Protein AF-A0A7C5ZN92-F1 (afdb_monomer_lite)

Foldseek 3Di:
DDDQAQPPVNLVVLLVVLLFDEPVLLVQVVQFLLLNCLPRVLSLDDPVRVVVSVQLVQADALVVVLVVLLLVLLVVCLVVVHLVVSLVVSVVVLVVCVVPVLSHYLCVVVVNDDDPVNSVVSSVLSNQLSVLSSVCCVVPPDSVQWPDAQVVDWDWDDDPNHTYIAGFHTWGDDPQAIETEHEASDPDDDPVLNVLVVCVRSVVVVGRYWYWYFHSPPHTDIDIDDDDPVRSVVSSVVRVVSSCVSSVLSVVVVVLNPDGDDCSSVVVDVSRDGHPPVVCLVNRSCVCVVPND

pLDDT: mean 92.69, std 6.69, range [52.53, 98.38]

Radius of gyration: 21.14 Å; chains: 1; bounding box: 49×42×57 Å

Structure (mmCIF, N/CA/C/O backbone):
data_AF-A0A7C5ZN92-F1
#
_entry.id   AF-A0A7C5ZN92-F1
#
loop_
_atom_site.group_PDB
_atom_site.id
_atom_site.type_symbol
_atom_site.label_atom_id
_atom_site.label_alt_id
_atom_site.label_comp_id
_atom_site.label_asym_id
_atom_site.label_entity_id
_atom_site.label_seq_id
_atom_site.pdbx_PDB_ins_code
_atom_site.Cartn_x
_atom_site.Cartn_y
_atom_site.Cartn_z
_atom_site.occupancy
_atom_site.B_iso_or_equiv
_atom_site.auth_seq_id
_atom_site.auth_comp_id
_atom_site.auth_asym_id
_atom_site.auth_atom_id
_atom_site.pdbx_PDB_model_num
ATOM 1 N N . MET A 1 1 ? 21.505 -5.214 -22.926 1.00 52.53 1 MET A N 1
ATOM 2 C CA . MET A 1 1 ? 21.874 -6.267 -21.944 1.00 52.53 1 MET A CA 1
ATOM 3 C C . MET A 1 1 ? 20.846 -7.382 -22.083 1.00 52.53 1 MET A C 1
ATOM 5 O O . MET A 1 1 ? 19.674 -7.091 -21.908 1.00 52.53 1 MET A O 1
ATOM 9 N N . LYS A 1 2 ? 21.239 -8.587 -22.520 1.00 57.91 2 LYS A N 1
ATOM 10 C CA . LYS A 1 2 ? 20.308 -9.499 -23.212 1.00 57.91 2 LYS A CA 1
ATOM 11 C C . LYS A 1 2 ? 19.377 -10.265 -22.260 1.00 57.91 2 LYS A C 1
ATOM 13 O O . LYS A 1 2 ? 19.847 -10.943 -21.348 1.00 57.91 2 LYS A O 1
ATOM 18 N N . ILE A 1 3 ? 18.071 -10.186 -22.514 1.00 59.75 3 ILE A N 1
ATOM 19 C CA . ILE A 1 3 ? 17.121 -11.261 -22.200 1.00 59.75 3 ILE A CA 1
ATOM 20 C C . ILE A 1 3 ? 17.088 -12.128 -23.450 1.00 59.75 3 ILE A C 1
ATOM 22 O O . ILE A 1 3 ? 16.753 -11.622 -24.511 1.00 59.75 3 ILE A O 1
ATOM 26 N N . THR A 1 4 ? 17.470 -13.395 -23.340 1.00 57.53 4 THR A N 1
ATOM 27 C CA . THR A 1 4 ? 17.462 -14.322 -24.483 1.00 57.53 4 THR A CA 1
ATOM 28 C C . THR A 1 4 ? 16.276 -15.278 -24.434 1.00 57.53 4 THR A C 1
ATOM 30 O O . THR A 1 4 ? 15.837 -15.783 -25.445 1.00 57.53 4 THR A O 1
ATOM 33 N N . LYS A 1 5 ? 15.676 -15.542 -23.269 1.00 69.31 5 LYS A N 1
ATOM 34 C CA . LYS A 1 5 ? 14.441 -16.334 -23.228 1.00 69.31 5 LYS A CA 1
ATOM 35 C C . LYS A 1 5 ? 13.705 -16.154 -21.922 1.00 69.31 5 LYS A C 1
ATOM 37 O O . LYS A 1 5 ? 14.310 -16.217 -20.850 1.00 69.31 5 LYS A O 1
ATOM 42 N N . ILE A 1 6 ? 12.390 -16.000 -22.002 1.00 73.69 6 ILE A N 1
ATOM 43 C CA . ILE A 1 6 ? 11.524 -15.948 -20.828 1.00 73.69 6 ILE A CA 1
ATOM 44 C C . ILE A 1 6 ? 10.826 -17.297 -20.700 1.00 73.69 6 ILE A C 1
ATOM 46 O O . ILE A 1 6 ? 10.041 -17.661 -21.571 1.00 73.69 6 ILE A O 1
ATOM 50 N N . PRO A 1 7 ? 11.085 -18.076 -19.636 1.00 78.31 7 PRO A N 1
ATOM 51 C CA . PRO A 1 7 ? 10.399 -19.346 -19.459 1.00 78.31 7 PRO A CA 1
ATOM 52 C C . PRO A 1 7 ? 8.891 -19.119 -19.310 1.00 78.31 7 PRO A C 1
ATOM 54 O O . PRO A 1 7 ? 8.465 -18.399 -18.403 1.00 78.31 7 PRO A O 1
ATOM 57 N N . GLN A 1 8 ? 8.086 -19.769 -20.153 1.00 80.88 8 GLN A N 1
ATOM 58 C CA . GLN A 1 8 ? 6.624 -19.646 -20.126 1.00 80.88 8 GLN A CA 1
ATOM 59 C C . GLN A 1 8 ? 6.044 -19.967 -18.743 1.00 80.88 8 GLN A C 1
ATOM 61 O O . GLN A 1 8 ? 5.214 -19.225 -18.232 1.00 80.88 8 GLN A O 1
ATOM 66 N N . SER A 1 9 ? 6.555 -21.003 -18.072 1.00 82.12 9 SER A N 1
ATOM 67 C CA . SER A 1 9 ? 6.149 -21.355 -16.704 1.00 82.12 9 SER A CA 1
ATOM 68 C C . SER A 1 9 ? 6.371 -20.216 -15.700 1.00 82.12 9 SER A C 1
ATOM 70 O O . SER A 1 9 ? 5.525 -19.957 -14.846 1.00 82.12 9 SER A O 1
ATOM 72 N N . LYS A 1 10 ? 7.486 -19.487 -15.822 1.00 81.81 10 LYS A N 1
ATOM 73 C CA . LYS A 1 10 ? 7.813 -18.344 -14.961 1.00 81.81 10 LYS A CA 1
ATOM 74 C C . LYS A 1 10 ? 6.905 -17.148 -15.242 1.00 81.81 10 LYS A C 1
ATOM 76 O O . LYS A 1 10 ? 6.560 -16.423 -14.302 1.00 81.81 10 LYS A O 1
ATOM 81 N N . PHE A 1 11 ? 6.527 -16.951 -16.507 1.00 85.44 11 PHE A N 1
ATOM 82 C CA . PHE A 1 11 ? 5.540 -15.948 -16.887 1.00 85.44 11 PHE A CA 1
ATOM 83 C C . PHE A 1 11 ? 4.162 -16.295 -16.323 1.00 85.44 11 PHE A C 1
ATOM 85 O O . PHE A 1 11 ? 3.601 -15.458 -15.633 1.00 85.44 11 PHE A O 1
ATOM 92 N N . GLU A 1 12 ? 3.655 -17.517 -16.499 1.00 86.62 12 GLU A N 1
ATOM 93 C CA . GLU A 1 12 ? 2.315 -17.903 -16.019 1.00 86.62 12 GLU A CA 1
ATOM 94 C C . GLU A 1 12 ? 2.176 -17.808 -14.488 1.00 86.62 12 GLU A C 1
ATOM 96 O O . GLU A 1 12 ? 1.150 -17.352 -13.980 1.00 86.62 12 GLU A O 1
ATOM 101 N N . ILE A 1 13 ? 3.221 -18.162 -13.728 1.00 83.31 13 ILE A N 1
ATOM 102 C CA . ILE A 1 13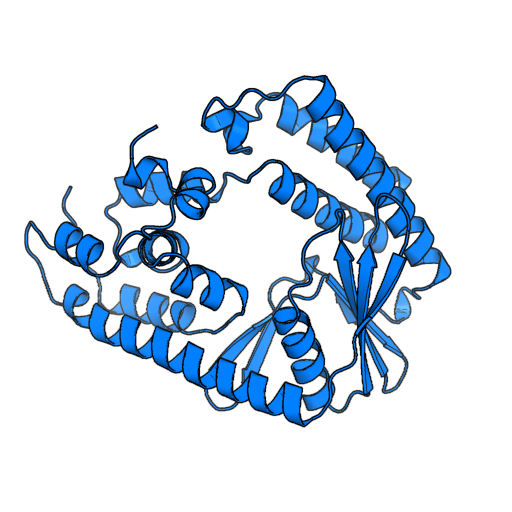 ? 3.236 -17.967 -12.266 1.00 83.31 13 ILE A CA 1
ATOM 103 C C . ILE A 1 13 ? 3.148 -16.476 -11.911 1.00 83.31 13 ILE A C 1
ATOM 105 O O . ILE A 1 13 ? 2.380 -16.091 -11.028 1.00 83.31 13 ILE A O 1
ATOM 109 N N . ASN A 1 14 ? 3.917 -15.621 -12.596 1.00 86.56 14 ASN A N 1
ATOM 110 C CA . ASN A 1 14 ? 3.839 -14.174 -12.386 1.00 86.56 14 ASN A CA 1
ATOM 111 C C . ASN A 1 14 ? 2.478 -13.626 -12.810 1.00 86.56 14 ASN A C 1
ATOM 113 O O . ASN A 1 14 ? 1.893 -12.846 -12.070 1.00 86.56 14 ASN A O 1
ATOM 117 N N . TYR A 1 15 ? 1.963 -14.061 -13.958 1.00 91.12 15 TYR A N 1
ATOM 118 C CA . TYR A 1 15 ? 0.697 -13.628 -14.531 1.00 91.12 15 TYR A CA 1
ATOM 119 C C . TYR A 1 15 ? -0.434 -13.795 -13.519 1.00 91.12 15 TYR A C 1
ATOM 121 O O . TYR A 1 15 ? -1.105 -12.814 -13.211 1.00 91.12 15 TYR A O 1
ATOM 129 N N . LYS A 1 16 ? -0.567 -14.980 -12.903 1.00 89.94 16 LYS A N 1
ATOM 130 C CA . LYS A 1 16 ? -1.584 -15.243 -11.867 1.00 89.94 16 LYS A CA 1
ATOM 131 C C . LYS A 1 16 ? -1.532 -14.242 -10.708 1.00 89.94 16 LYS A C 1
ATOM 133 O O . LYS A 1 16 ? -2.572 -13.788 -10.248 1.00 89.94 16 LYS A O 1
ATOM 138 N N . ASN A 1 17 ? -0.337 -13.857 -10.261 1.00 90.94 17 ASN A N 1
ATOM 139 C CA . ASN A 1 17 ? -0.169 -12.871 -9.188 1.00 90.94 17 ASN A CA 1
ATOM 140 C C . ASN A 1 17 ? -0.370 -11.425 -9.666 1.00 90.94 17 ASN A C 1
ATOM 142 O O . ASN A 1 17 ? -0.854 -10.574 -8.914 1.00 90.94 17 ASN A O 1
ATOM 146 N N . ILE A 1 18 ? 0.002 -11.128 -10.912 1.00 92.25 18 ILE A N 1
ATOM 147 C CA . ILE A 1 18 ? -0.156 -9.807 -11.521 1.00 92.25 18 ILE A CA 1
ATOM 148 C C . ILE A 1 18 ? -1.640 -9.488 -11.691 1.00 92.25 18 ILE A C 1
ATOM 150 O O . ILE A 1 18 ? -2.033 -8.382 -11.328 1.00 92.25 18 ILE A O 1
ATOM 154 N N . VAL A 1 19 ? -2.457 -10.445 -12.139 1.00 94.19 19 VAL A N 1
ATOM 155 C CA . VAL A 1 19 ? -3.890 -10.216 -12.392 1.00 94.19 19 VAL A CA 1
ATOM 156 C C . VAL A 1 19 ? -4.750 -10.146 -11.129 1.00 94.19 19 VAL A C 1
ATOM 158 O O . VAL A 1 19 ? -5.866 -9.647 -11.211 1.00 94.19 19 VAL A O 1
ATOM 161 N N . LYS A 1 20 ? -4.255 -10.562 -9.949 1.00 97.00 20 LYS A N 1
ATOM 162 C CA . LYS A 1 20 ? -4.964 -10.282 -8.684 1.00 97.00 20 LYS A CA 1
ATOM 163 C C . LYS A 1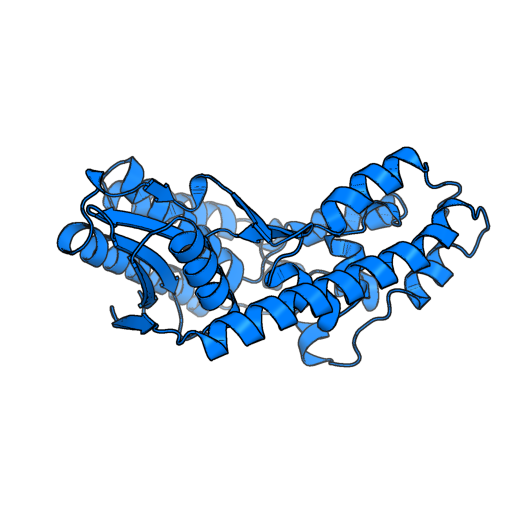 20 ? -5.167 -8.773 -8.537 1.00 97.00 20 LYS A C 1
ATOM 165 O O . LYS A 1 20 ? -4.213 -8.014 -8.698 1.00 97.00 20 LYS A O 1
ATOM 170 N N . TRP A 1 21 ? -6.364 -8.313 -8.225 1.00 98.00 21 TRP A N 1
ATOM 171 C CA . TRP A 1 21 ? -6.689 -6.892 -8.244 1.00 98.00 21 TRP A CA 1
ATOM 172 C C . TRP A 1 21 ? -6.442 -6.220 -6.886 1.00 98.00 21 TRP A C 1
ATOM 174 O O . TRP A 1 21 ? -6.617 -6.839 -5.845 1.00 98.00 21 TRP A O 1
ATOM 184 N N . SER A 1 22 ? -6.028 -4.953 -6.869 1.00 97.25 22 SER A N 1
ATOM 185 C CA . SER A 1 22 ? -6.071 -4.105 -5.668 1.00 97.25 22 SER A CA 1
ATOM 186 C C . SER A 1 22 ? -6.102 -2.631 -6.055 1.00 97.25 22 SER A C 1
ATOM 188 O O . SER A 1 22 ? -5.569 -2.271 -7.107 1.00 97.25 22 SER A O 1
ATOM 190 N N . ASN A 1 23 ? -6.632 -1.768 -5.181 1.00 96.25 23 ASN A N 1
ATOM 191 C CA . ASN A 1 23 ? -6.629 -0.312 -5.396 1.00 96.25 23 ASN A CA 1
ATOM 192 C C . ASN A 1 23 ? -5.226 0.229 -5.701 1.00 96.25 23 ASN A C 1
ATOM 194 O O . ASN A 1 23 ? -5.025 0.996 -6.640 1.00 96.25 23 ASN A O 1
ATOM 198 N N . TYR A 1 24 ? -4.227 -0.214 -4.935 1.00 94.19 24 TYR A N 1
ATOM 199 C CA . TYR A 1 24 ? -2.846 0.224 -5.119 1.00 94.19 24 TYR A CA 1
ATOM 200 C C . TYR A 1 24 ? -2.266 -0.209 -6.474 1.00 94.19 24 TYR A C 1
ATOM 202 O O . TYR A 1 24 ? -1.542 0.547 -7.127 1.00 94.19 24 TYR A O 1
ATOM 210 N N . LYS A 1 25 ? -2.588 -1.432 -6.908 1.00 96.25 25 LYS A N 1
ATOM 211 C CA . LYS A 1 25 ? -2.122 -1.970 -8.185 1.00 96.25 25 LYS A CA 1
ATOM 212 C C . LYS A 1 25 ? -2.783 -1.252 -9.363 1.00 96.25 25 LYS A C 1
ATOM 214 O O . LYS A 1 25 ? -2.069 -0.895 -10.300 1.00 96.25 25 LYS A O 1
ATOM 219 N N . ASP A 1 26 ? -4.093 -1.009 -9.292 1.00 97.06 26 ASP A N 1
ATOM 220 C CA . ASP A 1 26 ? -4.823 -0.192 -10.269 1.00 97.06 26 ASP A CA 1
ATOM 221 C C . ASP A 1 26 ? -4.201 1.203 -10.395 1.00 97.06 26 ASP A C 1
ATOM 223 O O . ASP A 1 26 ? -3.821 1.612 -11.494 1.00 97.06 26 ASP A O 1
ATOM 227 N N . ARG A 1 27 ? -3.983 1.884 -9.262 1.00 95.50 27 ARG A N 1
ATOM 228 C CA . ARG A 1 27 ? -3.356 3.208 -9.238 1.00 95.50 27 ARG A CA 1
ATOM 229 C C . ARG A 1 27 ? -2.010 3.211 -9.956 1.00 95.50 27 ARG A C 1
ATOM 231 O O . ARG A 1 27 ? -1.820 3.990 -10.882 1.00 95.50 27 ARG A O 1
ATOM 238 N N . ILE A 1 28 ? -1.094 2.307 -9.599 1.00 95.94 28 ILE A N 1
ATOM 239 C CA . ILE A 1 28 ? 0.223 2.231 -10.258 1.00 95.94 28 ILE A CA 1
ATOM 240 C C . ILE A 1 28 ? 0.083 1.949 -11.756 1.00 95.94 28 ILE A C 1
ATOM 242 O O . ILE A 1 28 ? 0.809 2.533 -12.564 1.00 95.94 28 ILE A O 1
ATOM 246 N N . PHE A 1 29 ? -0.819 1.038 -12.130 1.00 97.44 29 PHE A N 1
ATOM 247 C CA . PHE A 1 29 ? -1.049 0.692 -13.525 1.00 97.44 29 PHE A CA 1
ATOM 248 C C . PHE A 1 29 ? -1.510 1.909 -14.329 1.00 97.44 29 PHE A C 1
ATOM 250 O O . PHE A 1 29 ? -1.029 2.109 -15.444 1.00 97.44 29 PHE A O 1
ATOM 257 N N . ASN A 1 30 ? -2.411 2.724 -13.787 1.00 96.00 30 ASN A N 1
ATOM 258 C CA . ASN A 1 30 ? -2.935 3.908 -14.465 1.00 96.00 30 ASN A CA 1
ATOM 259 C C . ASN A 1 30 ? -1.970 5.102 -14.413 1.00 96.00 30 ASN A C 1
ATOM 261 O O . ASN A 1 30 ? -1.873 5.839 -15.389 1.00 96.00 30 ASN A O 1
ATOM 265 N N . GLU A 1 31 ? -1.202 5.255 -13.333 1.00 95.56 31 GLU A N 1
ATOM 266 C CA . GLU A 1 31 ? -0.209 6.323 -13.187 1.00 95.56 31 GLU A CA 1
ATOM 267 C C . GLU A 1 31 ? 0.963 6.176 -14.163 1.00 95.56 31 GLU A C 1
ATOM 269 O O . GLU A 1 31 ? 1.364 7.158 -14.788 1.00 95.56 31 GLU A O 1
ATOM 274 N N . CYS A 1 32 ? 1.562 4.981 -14.261 1.00 97.62 32 CYS A N 1
ATOM 275 C CA . CYS A 1 32 ? 2.754 4.750 -15.079 1.00 97.62 32 CYS A CA 1
ATOM 276 C C . CYS A 1 32 ? 2.976 3.257 -15.376 1.00 97.62 32 CYS A C 1
ATOM 278 O O . CYS A 1 32 ? 3.388 2.484 -14.504 1.00 97.62 32 CYS A O 1
ATOM 280 N N . LYS A 1 33 ? 2.820 2.852 -16.646 1.00 97.50 33 LYS A N 1
ATOM 281 C CA . LYS A 1 33 ? 3.065 1.461 -17.076 1.00 97.50 33 LYS A CA 1
ATOM 282 C C . LYS A 1 33 ? 4.510 1.037 -16.812 1.00 97.50 33 LYS A C 1
ATOM 284 O O . LYS A 1 33 ? 4.742 -0.086 -16.371 1.00 97.50 33 LYS A O 1
ATOM 289 N N . ARG A 1 34 ? 5.487 1.935 -16.981 1.00 97.25 34 ARG A N 1
ATOM 290 C CA . ARG A 1 34 ? 6.888 1.626 -16.656 1.00 97.25 34 ARG A CA 1
ATOM 291 C C . ARG A 1 34 ? 7.095 1.306 -15.174 1.00 97.25 34 ARG A C 1
ATOM 293 O O . ARG A 1 34 ? 7.813 0.366 -14.842 1.00 97.25 34 ARG A O 1
ATOM 300 N N . LYS A 1 35 ? 6.437 2.042 -14.274 1.00 96.75 35 LYS A N 1
ATOM 301 C CA . LYS A 1 35 ? 6.462 1.746 -12.834 1.00 96.75 35 LYS A CA 1
ATOM 302 C C . LYS A 1 35 ? 5.814 0.392 -12.548 1.00 96.75 35 LYS A C 1
ATOM 304 O O . LYS A 1 35 ? 6.356 -0.386 -11.766 1.00 96.75 35 LYS A O 1
ATOM 309 N N . PHE A 1 36 ? 4.703 0.085 -13.216 1.00 97.25 36 PHE A N 1
ATOM 310 C CA . PHE A 1 36 ? 4.030 -1.209 -13.109 1.00 97.25 36 PHE A CA 1
ATOM 311 C C . PHE A 1 36 ? 4.936 -2.382 -13.526 1.00 97.25 36 PHE A C 1
ATOM 313 O O . PHE A 1 36 ? 5.017 -3.369 -12.793 1.00 97.25 36 PHE A O 1
ATOM 320 N N . LEU A 1 37 ? 5.680 -2.245 -14.634 1.00 96.62 37 LEU A N 1
ATOM 321 C CA . LEU A 1 37 ? 6.690 -3.217 -15.079 1.00 96.62 37 LEU A CA 1
ATOM 322 C C . LEU A 1 37 ? 7.700 -3.519 -13.969 1.00 96.62 37 LEU A C 1
ATOM 324 O O . LEU A 1 37 ? 7.872 -4.672 -13.577 1.00 96.62 37 LEU A O 1
ATOM 328 N N . TYR A 1 38 ? 8.336 -2.478 -13.430 1.00 95.94 38 TYR A N 1
ATOM 329 C CA . TYR A 1 38 ? 9.353 -2.633 -12.392 1.00 95.94 38 TYR A CA 1
ATOM 330 C C . TYR A 1 38 ? 8.773 -3.214 -11.099 1.00 95.94 38 TYR A C 1
ATOM 332 O O . TYR A 1 38 ? 9.392 -4.065 -10.453 1.00 95.94 38 TYR A O 1
ATOM 340 N N . LYS A 1 39 ? 7.557 -2.809 -10.725 1.00 94.62 39 LYS A N 1
ATOM 341 C CA . LYS A 1 39 ? 6.940 -3.226 -9.466 1.00 94.62 39 LYS A CA 1
ATOM 342 C C . LYS A 1 39 ? 6.434 -4.668 -9.502 1.00 94.62 39 LYS A C 1
ATOM 344 O O . LYS A 1 39 ? 6.769 -5.431 -8.595 1.00 94.62 39 LYS A O 1
ATOM 349 N N . TYR A 1 40 ? 5.701 -5.042 -10.550 1.00 94.06 40 TYR A N 1
ATOM 350 C CA . TYR A 1 40 ? 4.923 -6.285 -10.597 1.00 94.06 40 TYR A CA 1
ATOM 351 C C . TYR A 1 40 ? 5.353 -7.264 -11.688 1.00 94.06 40 TYR A C 1
ATOM 353 O O . TYR A 1 40 ? 5.202 -8.466 -11.504 1.00 94.06 40 TYR A O 1
ATOM 361 N N . VAL A 1 41 ? 5.920 -6.789 -12.799 1.00 92.12 41 VAL A N 1
ATOM 362 C CA . VAL A 1 41 ? 6.199 -7.619 -13.985 1.00 92.12 41 VAL A CA 1
ATOM 363 C C . VAL A 1 41 ? 7.701 -7.883 -14.143 1.00 92.12 41 VAL A C 1
ATOM 365 O O . VAL A 1 41 ? 8.252 -7.936 -15.239 1.00 92.12 41 VAL A O 1
ATOM 368 N N . GLY A 1 42 ? 8.394 -8.084 -13.019 1.00 86.81 42 GLY A N 1
ATOM 369 C CA . GLY A 1 42 ? 9.854 -8.240 -12.971 1.00 86.81 42 GLY A CA 1
ATOM 370 C C . GLY A 1 42 ? 10.415 -9.437 -13.756 1.00 86.81 42 GLY A C 1
ATOM 371 O O . GLY A 1 42 ? 11.629 -9.575 -13.878 1.00 86.81 42 GLY A O 1
ATOM 372 N N . VAL A 1 43 ? 9.552 -10.315 -14.282 1.00 88.88 43 VAL A N 1
ATOM 373 C CA . VAL A 1 43 ? 9.921 -11.428 -15.171 1.00 88.88 43 VAL A CA 1
ATOM 374 C C . VAL A 1 43 ? 10.507 -10.954 -16.506 1.00 88.88 43 VAL A C 1
ATOM 376 O O . VAL A 1 43 ? 11.350 -11.648 -17.066 1.00 88.88 43 VAL A O 1
ATOM 379 N N . PHE A 1 44 ? 10.116 -9.761 -16.962 1.00 89.69 44 PHE A N 1
ATOM 380 C CA . PHE A 1 44 ? 10.581 -9.128 -18.198 1.00 89.69 44 PHE A CA 1
ATOM 381 C C . PHE A 1 44 ? 11.877 -8.319 -18.035 1.00 89.69 44 PHE A C 1
ATOM 383 O O . PHE A 1 44 ? 12.273 -7.608 -18.952 1.00 89.69 44 PHE A O 1
ATOM 390 N N . LEU A 1 45 ? 12.526 -8.360 -16.867 1.00 90.88 45 LEU A N 1
ATOM 391 C CA . LEU A 1 45 ? 13.704 -7.539 -16.591 1.00 90.88 45 LEU A CA 1
ATOM 392 C C . LEU A 1 45 ? 15.009 -8.327 -16.774 1.00 90.88 45 LEU A C 1
ATOM 394 O O . LEU A 1 45 ? 15.129 -9.432 -16.232 1.00 90.88 45 LEU A O 1
ATOM 398 N N . PRO A 1 46 ? 16.026 -7.752 -17.449 1.00 90.56 46 PRO A N 1
ATOM 399 C CA . PRO A 1 46 ? 17.366 -8.324 -17.481 1.00 90.56 46 PRO A CA 1
ATOM 400 C C . PRO A 1 46 ? 17.955 -8.405 -16.062 1.00 90.56 46 PRO A C 1
ATOM 402 O O . PRO A 1 46 ? 17.616 -7.566 -15.226 1.00 90.56 46 PRO A O 1
ATOM 405 N N . PRO A 1 47 ? 18.885 -9.334 -15.767 1.00 89.81 47 PRO A N 1
ATOM 406 C CA . PRO A 1 47 ? 19.388 -9.552 -14.406 1.00 89.81 47 PRO A CA 1
ATOM 407 C C . PRO A 1 47 ? 19.899 -8.301 -13.669 1.00 89.81 47 PRO A C 1
ATOM 409 O O . PRO A 1 47 ? 19.477 -8.071 -12.541 1.00 89.81 47 PRO A O 1
ATOM 412 N N . LYS A 1 48 ? 20.724 -7.445 -14.296 1.00 90.62 48 LYS A N 1
ATOM 413 C CA . LYS A 1 48 ? 21.238 -6.217 -13.643 1.00 90.62 48 LYS A CA 1
ATOM 414 C C . LYS A 1 48 ? 20.130 -5.186 -13.434 1.00 90.62 48 LYS A C 1
ATOM 416 O O . LYS A 1 48 ? 20.085 -4.531 -12.401 1.00 90.62 48 LYS A O 1
ATOM 421 N N . THR A 1 49 ? 19.215 -5.047 -14.396 1.00 92.75 49 THR A N 1
ATOM 422 C CA . THR A 1 49 ? 18.044 -4.174 -14.232 1.00 92.75 49 THR A CA 1
ATOM 423 C C . THR A 1 49 ? 17.170 -4.671 -13.091 1.00 92.75 49 THR A C 1
ATOM 425 O O . THR A 1 49 ? 16.704 -3.872 -12.288 1.00 92.75 49 THR A O 1
ATOM 428 N N . LYS A 1 50 ? 16.977 -5.989 -12.987 1.00 93.31 50 LYS A N 1
ATOM 429 C CA . LYS A 1 50 ? 16.223 -6.608 -11.904 1.00 93.31 50 LYS A CA 1
ATOM 430 C C . LYS A 1 50 ? 16.885 -6.373 -10.547 1.00 93.31 50 LYS A C 1
ATOM 432 O O . LYS A 1 50 ? 16.198 -5.943 -9.633 1.00 93.31 50 LYS A O 1
ATOM 437 N N . GLU A 1 51 ? 18.193 -6.582 -10.431 1.00 94.12 51 GLU A N 1
ATOM 438 C CA . GLU A 1 51 ? 18.955 -6.301 -9.208 1.00 94.12 51 GLU A CA 1
ATOM 439 C C . GLU A 1 51 ? 18.784 -4.842 -8.765 1.00 94.12 51 GLU A C 1
ATOM 441 O O . GLU A 1 51 ? 18.462 -4.563 -7.609 1.00 94.12 51 GLU A O 1
ATOM 446 N N . LYS A 1 52 ? 18.894 -3.903 -9.713 1.00 94.94 52 LYS A N 1
ATOM 447 C CA . LYS A 1 52 ? 18.665 -2.485 -9.440 1.00 94.94 52 LYS A CA 1
ATOM 448 C C . LYS A 1 52 ? 17.222 -2.200 -9.026 1.00 94.94 52 LYS A C 1
ATOM 450 O O . LYS A 1 52 ? 17.005 -1.454 -8.078 1.00 94.94 52 LYS A O 1
ATOM 455 N N . VAL A 1 53 ? 16.234 -2.796 -9.694 1.00 95.56 53 VAL A N 1
ATOM 456 C CA . VAL A 1 53 ? 14.816 -2.695 -9.309 1.00 95.56 53 VAL A CA 1
ATOM 457 C C . VAL A 1 53 ? 14.588 -3.232 -7.898 1.00 95.56 53 VAL A C 1
ATOM 459 O O . VAL A 1 53 ? 13.884 -2.596 -7.119 1.00 95.56 53 VAL A O 1
ATOM 462 N N . ASP A 1 54 ? 15.184 -4.370 -7.549 1.00 94.38 54 ASP A N 1
ATOM 463 C CA . ASP A 1 54 ? 15.031 -5.001 -6.238 1.00 94.38 54 ASP A CA 1
ATOM 464 C C . ASP A 1 54 ? 15.687 -4.168 -5.128 1.00 94.38 54 ASP A C 1
ATOM 466 O O . ASP A 1 54 ? 15.164 -4.111 -4.015 1.00 94.38 54 ASP A O 1
ATOM 470 N N . PHE A 1 55 ? 16.781 -3.461 -5.429 1.00 93.94 55 PHE A N 1
ATOM 471 C CA . PHE A 1 55 ? 17.333 -2.434 -4.546 1.00 93.94 55 PHE A CA 1
ATOM 472 C C . PHE A 1 55 ? 16.383 -1.233 -4.409 1.00 93.94 55 PHE A C 1
ATOM 474 O O . PHE A 1 55 ? 15.982 -0.895 -3.298 1.00 93.94 55 PHE A O 1
ATOM 481 N N . LEU A 1 56 ? 15.953 -0.629 -5.522 1.00 94.56 56 LEU A N 1
ATOM 482 C CA . LEU A 1 56 ? 15.112 0.576 -5.511 1.00 94.56 56 LEU A CA 1
ATOM 483 C C . LEU A 1 56 ? 13.738 0.341 -4.861 1.00 94.56 56 LEU A C 1
ATOM 485 O O . LEU A 1 56 ? 13.199 1.245 -4.234 1.00 94.56 56 LEU A O 1
ATOM 489 N N . LYS A 1 57 ? 13.190 -0.881 -4.927 1.00 92.88 57 LYS A N 1
ATOM 490 C CA . LYS A 1 57 ? 11.965 -1.280 -4.204 1.00 92.88 57 LYS A CA 1
ATOM 491 C C . LYS A 1 57 ? 12.077 -1.163 -2.684 1.00 92.88 57 LYS A C 1
ATOM 493 O O . LYS A 1 57 ? 11.048 -1.058 -2.017 1.00 92.88 57 LYS A O 1
ATOM 498 N N . LYS A 1 58 ? 13.296 -1.244 -2.141 1.00 92.06 58 LYS A N 1
ATOM 499 C CA . LYS A 1 58 ? 13.558 -1.114 -0.702 1.00 92.06 58 LYS A CA 1
ATOM 500 C C . LYS A 1 58 ? 13.589 0.344 -0.262 1.00 92.06 58 LYS A C 1
ATOM 502 O O . LYS A 1 58 ? 13.375 0.599 0.918 1.00 92.06 58 LYS A O 1
ATOM 507 N N . LEU A 1 59 ? 13.838 1.272 -1.189 1.00 92.38 59 LEU A N 1
ATOM 508 C CA . LEU A 1 59 ? 13.821 2.694 -0.893 1.00 92.38 59 LEU A CA 1
ATOM 509 C C . LEU A 1 59 ? 12.384 3.171 -0.691 1.00 92.38 59 LEU A C 1
ATOM 511 O O . LEU A 1 59 ? 11.470 2.845 -1.454 1.00 92.38 59 LEU A O 1
ATOM 515 N N . LYS A 1 60 ? 12.199 3.987 0.337 1.00 90.38 60 LYS A N 1
ATOM 516 C CA . LYS A 1 60 ? 10.935 4.638 0.670 1.00 90.38 60 LYS A CA 1
ATOM 517 C C . LYS A 1 60 ? 11.158 6.137 0.701 1.00 90.38 60 LYS A C 1
ATOM 519 O O . LYS A 1 60 ? 12.229 6.585 1.093 1.00 90.38 60 LYS A O 1
ATOM 524 N N . THR A 1 61 ? 10.158 6.920 0.313 1.00 89.75 61 THR A N 1
ATOM 525 C CA . THR A 1 61 ? 10.176 8.338 0.689 1.00 89.75 61 THR A CA 1
ATOM 526 C C . THR A 1 61 ? 10.129 8.433 2.208 1.00 89.75 61 THR A C 1
ATOM 528 O O . THR A 1 61 ? 9.536 7.568 2.861 1.00 89.75 61 THR A O 1
ATOM 531 N N . ILE A 1 62 ? 10.712 9.480 2.780 1.00 90.00 62 ILE A N 1
ATOM 532 C CA . ILE A 1 62 ? 10.792 9.629 4.234 1.00 90.00 62 ILE A CA 1
ATOM 533 C C . ILE A 1 62 ? 9.401 9.612 4.885 1.00 90.00 62 ILE A C 1
ATOM 535 O O . ILE A 1 62 ? 9.212 8.981 5.919 1.00 90.00 62 ILE A O 1
ATOM 539 N N . LYS A 1 63 ? 8.396 10.193 4.214 1.00 88.75 63 LYS A N 1
ATOM 540 C CA . LYS A 1 63 ? 6.992 10.157 4.651 1.00 88.75 63 LYS A CA 1
ATOM 541 C C . LYS A 1 63 ? 6.396 8.747 4.627 1.00 88.75 63 LYS A C 1
ATOM 543 O O . LYS A 1 63 ? 5.716 8.363 5.572 1.00 88.75 63 LYS A O 1
ATOM 548 N N . ASN A 1 64 ? 6.647 7.971 3.569 1.00 89.44 64 ASN A N 1
ATOM 549 C CA . ASN A 1 64 ? 6.138 6.597 3.481 1.00 89.44 64 ASN A CA 1
ATOM 550 C C . ASN A 1 64 ? 6.815 5.696 4.513 1.00 89.44 64 ASN A C 1
ATOM 552 O O . ASN A 1 64 ? 6.142 4.891 5.145 1.00 89.44 64 ASN A O 1
ATOM 556 N N . TRP A 1 65 ? 8.131 5.846 4.692 1.00 92.38 65 TRP A N 1
ATOM 557 C CA . TRP A 1 65 ? 8.874 5.135 5.726 1.00 92.38 65 TRP A CA 1
ATOM 558 C C . TRP A 1 65 ? 8.327 5.449 7.117 1.00 92.38 65 TRP A C 1
ATOM 560 O O . TRP A 1 65 ? 8.039 4.533 7.878 1.00 92.38 65 TRP A O 1
ATOM 570 N N . GLN A 1 66 ? 8.126 6.730 7.425 1.00 92.12 66 GLN A N 1
ATOM 571 C CA . GLN A 1 66 ? 7.578 7.153 8.705 1.00 92.12 66 GLN A CA 1
ATOM 572 C C . GLN A 1 66 ? 6.193 6.548 8.960 1.00 92.12 66 GLN A C 1
ATOM 574 O O . GLN A 1 66 ? 5.953 6.027 10.045 1.00 92.12 66 GLN A O 1
ATOM 579 N N . GLY A 1 67 ? 5.302 6.578 7.962 1.00 91.94 67 GLY A N 1
ATOM 580 C CA . GLY A 1 67 ? 4.013 5.894 8.036 1.00 91.94 67 GLY A CA 1
ATOM 581 C C . GLY A 1 67 ? 4.193 4.410 8.357 1.00 91.94 67 GLY A C 1
ATOM 582 O O . GLY A 1 67 ? 3.735 3.958 9.400 1.00 91.94 67 GLY A O 1
ATOM 583 N N . GLU A 1 68 ? 4.930 3.671 7.522 1.00 91.81 68 GLU A N 1
ATOM 584 C CA . GLU A 1 68 ? 5.182 2.230 7.705 1.00 91.81 68 GLU A CA 1
ATOM 585 C C . GLU A 1 68 ? 5.737 1.894 9.100 1.00 91.81 68 GLU A C 1
ATOM 587 O O . GLU A 1 68 ? 5.301 0.928 9.728 1.00 91.81 68 GLU A O 1
ATOM 592 N N . VAL A 1 69 ? 6.665 2.706 9.609 1.00 93.25 69 VAL A N 1
ATOM 593 C CA . VAL A 1 69 ? 7.236 2.539 10.947 1.00 93.25 69 VAL A CA 1
ATOM 594 C C . VAL A 1 69 ? 6.194 2.795 12.039 1.00 93.25 69 VAL A C 1
ATOM 596 O O . VAL A 1 69 ? 6.109 2.012 12.984 1.00 93.25 69 VAL A O 1
ATOM 599 N N . ILE A 1 70 ? 5.358 3.828 11.916 1.00 95.25 70 ILE A N 1
ATOM 600 C CA . ILE A 1 70 ? 4.281 4.081 12.884 1.00 95.25 70 ILE A CA 1
ATOM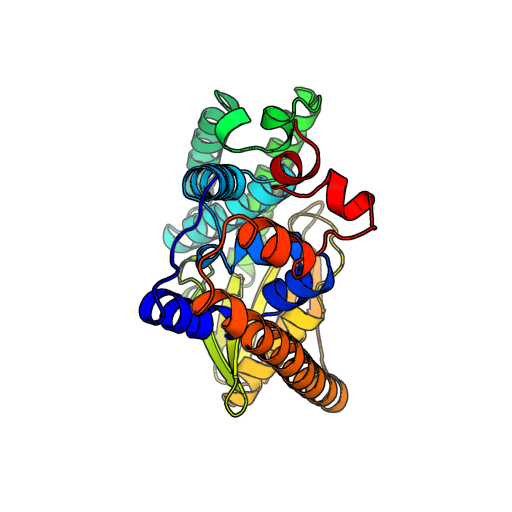 601 C C . ILE A 1 70 ? 3.295 2.902 12.915 1.00 95.25 70 ILE A C 1
ATOM 603 O O . ILE A 1 70 ? 3.023 2.401 14.002 1.00 95.25 70 ILE A O 1
ATOM 607 N N . HIS A 1 71 ? 2.834 2.386 11.765 1.00 95.38 71 HIS A N 1
ATOM 608 C CA . HIS A 1 71 ? 1.944 1.207 11.726 1.00 95.38 71 HIS A CA 1
ATOM 609 C C . HIS A 1 71 ? 2.593 -0.026 12.376 1.00 95.38 71 HIS A C 1
ATOM 611 O O . HIS A 1 71 ? 1.960 -0.721 13.171 1.00 95.38 71 HIS A O 1
ATOM 617 N N . LYS A 1 72 ? 3.888 -0.260 12.126 1.00 95.25 72 LYS A N 1
ATOM 618 C CA . LYS A 1 72 ? 4.645 -1.341 12.777 1.00 95.25 72 LYS A CA 1
ATOM 619 C C . LYS A 1 72 ? 4.620 -1.224 14.306 1.00 95.25 72 LYS A C 1
ATOM 621 O O . LYS A 1 72 ? 4.429 -2.227 14.997 1.00 95.25 72 LYS A O 1
ATOM 626 N N . TYR A 1 73 ? 4.834 -0.024 14.846 1.00 97.19 73 TYR A N 1
ATOM 627 C CA . TYR A 1 73 ? 4.878 0.183 16.296 1.00 97.19 73 TYR A CA 1
ATOM 628 C C . TYR A 1 73 ? 3.497 0.288 16.946 1.00 97.19 73 TYR A C 1
ATOM 630 O O . TYR A 1 73 ? 3.361 -0.071 18.117 1.00 97.19 73 TYR A O 1
ATOM 638 N N . ILE A 1 74 ? 2.467 0.665 16.187 1.00 96.56 74 ILE A N 1
ATOM 639 C CA . ILE A 1 74 ? 1.062 0.479 16.562 1.00 96.56 74 ILE A CA 1
ATOM 640 C C . ILE A 1 74 ? 0.799 -1.005 16.829 1.00 96.56 74 ILE A C 1
ATOM 642 O O . ILE A 1 74 ? 0.463 -1.369 17.957 1.00 96.56 74 ILE A O 1
ATOM 646 N N . ASP A 1 75 ? 1.072 -1.872 15.855 1.00 95.38 75 ASP A N 1
ATOM 647 C CA . ASP A 1 75 ? 0.878 -3.318 15.994 1.00 95.38 75 ASP A CA 1
ATOM 648 C C . ASP A 1 75 ? 1.679 -3.905 17.159 1.00 95.38 75 ASP A C 1
ATOM 650 O O . ASP A 1 75 ? 1.185 -4.734 17.930 1.00 95.38 75 ASP A O 1
ATOM 654 N N . MET A 1 76 ? 2.926 -3.460 17.324 1.00 96.06 76 MET A N 1
ATOM 655 C CA . MET A 1 76 ? 3.762 -3.865 18.450 1.00 96.06 76 MET A CA 1
ATOM 656 C C . MET A 1 76 ? 3.144 -3.459 19.794 1.00 96.06 76 MET A C 1
ATOM 658 O O . MET A 1 76 ? 3.104 -4.278 20.715 1.00 96.06 76 MET A O 1
ATOM 662 N N . SER A 1 77 ? 2.643 -2.225 19.910 1.00 96.81 77 SER A N 1
ATOM 663 C CA . SER A 1 77 ? 2.034 -1.721 21.145 1.00 96.81 77 SER A CA 1
ATOM 664 C C . SER A 1 77 ? 0.765 -2.492 21.520 1.00 96.81 77 SER A C 1
ATOM 666 O O . SER A 1 77 ? 0.608 -2.851 22.687 1.00 96.81 77 SER A O 1
ATOM 668 N N . ILE A 1 78 ? -0.082 -2.847 20.543 1.00 95.88 78 ILE A N 1
ATOM 669 C CA . ILE A 1 78 ? -1.284 -3.672 20.754 1.00 95.88 78 ILE A CA 1
ATOM 670 C C . ILE A 1 78 ? -0.889 -5.063 21.259 1.00 95.88 78 ILE A C 1
ATOM 672 O O . ILE A 1 78 ? -1.436 -5.561 22.251 1.00 95.88 78 ILE A O 1
ATOM 676 N N . ASN A 1 79 ? 0.078 -5.699 20.592 1.00 94.00 79 ASN A N 1
ATOM 677 C CA . ASN A 1 79 ? 0.511 -7.056 20.917 1.00 94.00 79 ASN A CA 1
ATOM 678 C C . ASN A 1 79 ? 1.129 -7.138 22.317 1.00 94.00 79 ASN A C 1
ATOM 680 O O . ASN A 1 79 ? 0.711 -7.976 23.119 1.00 94.00 79 ASN A O 1
ATOM 684 N N . ILE A 1 80 ? 2.063 -6.236 22.629 1.00 94.44 80 ILE A N 1
ATOM 685 C CA . ILE A 1 80 ? 2.766 -6.188 23.920 1.00 94.44 80 ILE A CA 1
ATOM 686 C C . ILE A 1 80 ? 1.876 -5.624 25.035 1.00 94.44 80 ILE A C 1
ATOM 688 O O . ILE A 1 80 ? 2.080 -5.958 26.201 1.00 94.44 80 ILE A O 1
ATOM 692 N N . GLY A 1 81 ? 0.895 -4.784 24.698 1.00 94.94 81 GLY A N 1
ATOM 693 C CA . GLY A 1 81 ? 0.069 -4.074 25.672 1.00 94.94 81 GLY A CA 1
ATOM 694 C C . GLY A 1 81 ? 0.807 -2.928 26.375 1.00 94.94 81 GLY A C 1
ATOM 695 O O . GLY A 1 81 ? 0.503 -2.638 27.526 1.00 94.94 81 GLY A O 1
ATOM 696 N N . SER A 1 82 ? 1.803 -2.313 25.728 1.00 96.38 82 SER A N 1
ATOM 697 C CA . SER A 1 82 ? 2.557 -1.177 26.284 1.00 96.38 82 SER A CA 1
ATOM 698 C C . SER A 1 82 ? 3.067 -0.262 25.178 1.00 96.38 82 SER A C 1
ATOM 700 O O . SER A 1 82 ? 3.798 -0.695 24.280 1.00 96.38 82 SER A O 1
ATOM 702 N N . ILE A 1 83 ? 2.724 1.021 25.288 1.00 97.50 83 ILE A N 1
ATOM 703 C CA . ILE A 1 83 ? 3.226 2.064 24.395 1.00 97.50 83 ILE A CA 1
ATOM 704 C C . ILE A 1 83 ? 4.669 2.438 24.713 1.00 97.50 83 ILE A C 1
ATOM 706 O O . ILE A 1 83 ? 5.438 2.712 23.804 1.00 97.50 83 ILE A O 1
ATOM 710 N N . GLU A 1 84 ? 5.079 2.379 25.977 1.00 97.69 84 GLU A N 1
ATOM 711 C CA . GLU A 1 84 ? 6.427 2.736 26.424 1.00 97.69 84 GLU A CA 1
ATOM 712 C C . GLU A 1 84 ? 7.468 1.834 25.758 1.00 97.69 84 GLU A C 1
ATOM 714 O O . GLU A 1 84 ? 8.464 2.311 25.215 1.00 97.69 84 GLU A O 1
ATOM 719 N N . LYS A 1 85 ? 7.199 0.522 25.717 1.00 96.75 85 LYS A N 1
ATOM 720 C CA . LYS A 1 85 ? 8.058 -0.437 25.012 1.00 96.75 85 LYS A CA 1
ATOM 721 C C . LYS A 1 85 ? 8.065 -0.198 23.504 1.00 96.75 85 LYS A C 1
ATOM 723 O O . LYS A 1 85 ? 9.110 -0.362 22.879 1.00 96.75 85 LYS A O 1
ATOM 728 N N . ALA A 1 86 ? 6.930 0.162 22.907 1.00 96.88 86 ALA A N 1
ATOM 729 C CA . ALA A 1 86 ? 6.872 0.466 21.480 1.00 96.88 86 ALA A CA 1
ATOM 730 C C . ALA A 1 86 ? 7.665 1.741 21.140 1.00 96.88 86 ALA A C 1
ATOM 732 O O . ALA A 1 86 ? 8.458 1.714 20.204 1.00 96.88 86 ALA A O 1
ATOM 733 N N . LEU A 1 87 ? 7.539 2.805 21.942 1.00 97.81 87 LEU A N 1
ATOM 734 C CA . LEU A 1 87 ? 8.300 4.050 21.787 1.00 97.81 87 LEU A CA 1
ATOM 735 C C . LEU A 1 87 ? 9.806 3.810 21.921 1.00 97.81 87 LEU A C 1
ATOM 737 O O . LEU A 1 87 ? 10.553 4.209 21.038 1.00 97.81 87 LEU A O 1
ATOM 741 N N . GLN A 1 88 ? 10.250 3.074 22.943 1.00 97.00 88 GLN A N 1
ATOM 742 C CA . GLN A 1 88 ? 11.677 2.779 23.112 1.00 97.00 88 GLN A CA 1
ATOM 743 C C . GLN A 1 88 ? 12.263 2.029 21.907 1.00 97.00 88 GLN A C 1
ATOM 745 O O . GLN A 1 88 ? 13.388 2.290 21.484 1.00 97.00 88 GLN A O 1
ATOM 750 N N . ASN A 1 89 ? 11.512 1.075 21.348 1.00 96.69 89 ASN A N 1
ATOM 751 C CA . ASN A 1 89 ? 11.968 0.347 20.169 1.00 96.69 89 ASN A CA 1
ATOM 752 C C . ASN A 1 89 ? 11.917 1.209 18.906 1.00 96.69 89 ASN A C 1
ATOM 754 O O . ASN A 1 89 ? 12.769 1.027 18.039 1.00 96.69 89 ASN A O 1
ATOM 758 N N . PHE A 1 90 ? 10.945 2.117 18.790 1.00 97.00 90 PHE A N 1
ATOM 759 C CA . PHE A 1 90 ? 10.891 3.099 17.711 1.00 97.00 90 PHE A CA 1
ATOM 760 C C . PHE A 1 90 ? 12.120 4.006 17.728 1.00 97.00 90 PHE A C 1
ATOM 762 O O . PHE A 1 90 ? 12.758 4.155 16.692 1.00 97.00 90 PHE A O 1
ATOM 769 N N . GLU A 1 91 ? 12.488 4.542 18.892 1.00 96.62 91 GLU A N 1
ATOM 770 C CA . GLU A 1 91 ? 13.673 5.391 19.062 1.00 96.62 91 GLU A CA 1
ATOM 771 C C . GLU A 1 91 ? 14.945 4.678 18.588 1.00 96.62 91 GLU A C 1
ATOM 773 O O . GLU A 1 91 ? 15.667 5.190 17.735 1.00 96.62 91 GLU A O 1
ATOM 778 N N . ASN A 1 92 ? 15.148 3.435 19.036 1.00 95.25 92 ASN A N 1
ATOM 779 C CA . ASN A 1 92 ? 16.304 2.631 18.638 1.00 95.25 92 ASN A CA 1
ATOM 780 C C . ASN A 1 92 ? 16.359 2.372 17.118 1.00 95.25 92 ASN A C 1
ATOM 782 O O . ASN A 1 92 ? 17.435 2.396 16.516 1.00 95.25 92 ASN A O 1
ATOM 786 N N . GLU A 1 93 ? 15.216 2.094 16.482 1.00 94.62 93 GLU A N 1
ATOM 787 C CA . GLU A 1 93 ? 15.156 1.888 15.029 1.00 94.62 93 GLU A CA 1
ATOM 788 C C . GLU A 1 93 ? 15.350 3.193 14.256 1.00 94.62 93 GLU A C 1
ATOM 790 O O . GLU A 1 93 ? 16.039 3.198 13.235 1.00 94.62 93 GLU A O 1
ATOM 795 N N . PHE A 1 94 ? 14.786 4.296 14.747 1.00 94.81 94 PHE A N 1
ATOM 796 C CA . PHE A 1 94 ? 14.960 5.617 14.160 1.00 94.81 94 PHE A CA 1
ATOM 797 C C . PHE A 1 94 ? 16.443 5.995 14.122 1.00 94.81 94 PHE A C 1
ATOM 799 O O . PHE A 1 94 ? 16.963 6.301 13.047 1.00 94.81 94 PHE A O 1
ATOM 806 N N . ASP A 1 95 ? 17.144 5.875 15.252 1.00 93.69 95 ASP A N 1
ATOM 807 C CA . ASP A 1 95 ? 18.581 6.150 15.351 1.00 93.69 95 ASP A CA 1
ATOM 808 C C . ASP A 1 95 ? 19.398 5.229 14.437 1.00 93.69 95 ASP A C 1
ATOM 810 O O . ASP A 1 95 ? 20.291 5.680 13.711 1.00 93.69 95 ASP A O 1
ATOM 814 N N . SER A 1 96 ? 19.056 3.937 14.405 1.00 93.12 96 SER A N 1
ATOM 815 C CA . SER A 1 96 ? 19.709 2.969 13.522 1.00 93.12 96 SER A CA 1
ATOM 816 C C . SER A 1 96 ? 19.565 3.350 12.048 1.00 93.12 96 SER A C 1
ATOM 818 O O . SER A 1 96 ? 20.550 3.324 11.308 1.00 93.12 96 SER A O 1
ATOM 820 N N . ILE A 1 97 ? 18.375 3.757 11.607 1.00 91.12 97 ILE A N 1
ATOM 821 C CA . ILE A 1 97 ? 18.139 4.139 10.210 1.00 91.12 97 ILE A CA 1
ATOM 822 C C . ILE A 1 97 ? 18.809 5.476 9.891 1.00 91.12 97 ILE A C 1
ATOM 824 O O . ILE A 1 97 ? 19.423 5.604 8.832 1.00 91.12 97 ILE A O 1
ATOM 828 N N . MET A 1 98 ? 18.760 6.448 10.803 1.00 91.06 98 MET A N 1
ATOM 829 C CA . MET A 1 98 ? 19.414 7.746 10.612 1.00 91.06 98 MET A CA 1
ATOM 830 C C . MET A 1 98 ? 20.947 7.660 10.616 1.00 91.06 98 MET A C 1
ATOM 832 O O . MET A 1 98 ? 21.596 8.571 10.107 1.00 91.06 98 MET A O 1
ATOM 836 N N . SER A 1 99 ? 21.537 6.560 11.099 1.00 91.69 99 SER A N 1
ATOM 837 C CA . SER A 1 99 ? 22.981 6.312 10.968 1.00 91.69 99 SER A CA 1
ATOM 838 C C . SER A 1 99 ? 23.424 6.022 9.525 1.00 91.69 99 SER A C 1
ATOM 840 O O . SER A 1 99 ? 24.545 6.358 9.145 1.00 91.69 99 SER A O 1
ATOM 842 N N . ASN A 1 100 ? 22.547 5.432 8.702 1.00 90.44 100 ASN A N 1
ATOM 843 C CA . ASN A 1 100 ? 22.797 5.174 7.283 1.00 90.44 100 ASN A CA 1
ATOM 844 C C . ASN A 1 100 ? 21.493 5.270 6.461 1.00 90.44 100 ASN A C 1
ATOM 846 O O . ASN A 1 100 ? 20.957 4.264 5.977 1.00 90.44 100 ASN A O 1
ATOM 850 N N . PRO A 1 101 ? 20.953 6.488 6.289 1.00 91.62 101 PRO A N 1
ATOM 851 C CA . PRO A 1 101 ? 19.619 6.668 5.734 1.00 91.62 101 PRO A CA 1
ATOM 852 C C . PRO A 1 101 ? 19.568 6.415 4.223 1.00 91.62 101 PRO A C 1
ATOM 854 O O . PRO A 1 101 ? 18.503 6.100 3.699 1.00 91.62 101 PRO A O 1
ATOM 857 N N . ALA A 1 102 ? 20.695 6.495 3.506 1.00 91.62 102 ALA A N 1
ATOM 858 C CA . ALA A 1 102 ? 20.746 6.327 2.050 1.00 91.62 102 ALA A CA 1
ATOM 859 C C . ALA A 1 102 ? 20.381 4.907 1.570 1.00 91.62 102 ALA A C 1
ATOM 861 O O . ALA A 1 102 ? 19.959 4.742 0.427 1.00 91.62 102 ALA A O 1
ATOM 862 N N . ASP A 1 103 ? 20.475 3.896 2.437 1.00 89.88 103 ASP A N 1
ATOM 863 C CA . ASP A 1 103 ? 20.110 2.512 2.102 1.00 89.88 103 ASP A CA 1
ATOM 864 C C . ASP A 1 103 ? 18.601 2.231 2.213 1.00 89.88 103 ASP A C 1
ATOM 866 O O . ASP A 1 103 ? 18.123 1.169 1.796 1.00 89.88 103 ASP A O 1
ATOM 870 N N . LYS A 1 104 ? 17.837 3.159 2.804 1.00 90.19 104 LYS A N 1
ATOM 871 C CA . LYS A 1 104 ? 16.410 2.979 3.133 1.00 90.19 104 LYS A CA 1
ATOM 872 C C . LYS A 1 104 ? 15.528 4.125 2.652 1.00 90.19 104 LYS A C 1
ATOM 874 O O . LYS A 1 104 ? 14.383 3.892 2.268 1.00 90.19 104 LYS A O 1
ATOM 879 N N . ILE A 1 105 ? 16.050 5.346 2.657 1.00 92.94 105 ILE A N 1
ATOM 880 C CA . ILE A 1 105 ? 15.305 6.574 2.406 1.00 92.94 105 ILE A CA 1
ATOM 881 C C . ILE A 1 105 ? 15.729 7.165 1.063 1.00 92.94 105 ILE A C 1
ATOM 883 O O . ILE A 1 105 ? 16.892 7.507 0.836 1.00 92.94 105 ILE A O 1
ATOM 887 N N . ALA A 1 106 ? 14.758 7.290 0.163 1.00 91.88 106 ALA A N 1
ATOM 888 C CA . ALA A 1 106 ? 14.952 7.735 -1.208 1.00 91.88 106 ALA A CA 1
ATOM 889 C C . ALA A 1 106 ? 15.558 9.142 -1.270 1.00 91.88 106 ALA A C 1
ATOM 891 O O . ALA A 1 106 ? 16.437 9.395 -2.090 1.00 91.88 106 ALA A O 1
ATOM 892 N N . GLU A 1 107 ? 15.127 10.049 -0.396 1.00 91.81 107 GLU A N 1
ATOM 893 C CA . GLU A 1 107 ? 15.617 11.422 -0.355 1.00 91.81 107 GLU A CA 1
ATOM 894 C C . GLU A 1 107 ? 17.135 11.473 -0.126 1.00 91.81 107 GLU A C 1
ATOM 896 O O . GLU A 1 107 ? 17.844 12.127 -0.887 1.00 91.81 107 GLU A O 1
ATOM 901 N N . PHE A 1 108 ? 17.659 10.705 0.832 1.00 92.69 108 PHE A N 1
ATOM 902 C CA . PHE A 1 108 ? 19.102 10.625 1.075 1.00 92.69 108 PHE A CA 1
ATOM 903 C C . PHE A 1 108 ? 19.834 9.921 -0.070 1.00 92.69 108 PHE A C 1
ATOM 905 O O . PHE A 1 108 ? 20.879 10.392 -0.518 1.00 92.69 108 PHE A O 1
ATOM 912 N N . TYR A 1 109 ? 19.266 8.834 -0.599 1.00 93.19 109 TYR A N 1
ATOM 913 C CA . TYR A 1 109 ? 19.845 8.102 -1.728 1.00 93.19 109 TYR A CA 1
ATOM 914 C C . TYR A 1 109 ? 20.047 8.985 -2.974 1.00 93.19 109 TYR A C 1
ATOM 916 O O . TYR A 1 109 ? 21.087 8.919 -3.642 1.00 93.19 109 TYR A O 1
ATOM 924 N N . TYR A 1 110 ? 19.052 9.822 -3.278 1.00 91.06 110 TYR A N 1
ATOM 925 C CA . TYR A 1 110 ? 19.044 10.740 -4.417 1.00 91.06 110 TYR A CA 1
ATOM 926 C C . TYR A 1 110 ? 19.679 12.108 -4.113 1.00 91.06 110 TYR A C 1
ATOM 928 O O . TYR A 1 110 ? 19.709 12.963 -4.995 1.00 91.06 110 TYR A O 1
ATOM 936 N N . GLY A 1 111 ? 20.216 12.320 -2.907 1.00 89.44 111 GLY A N 1
ATOM 937 C CA . GLY A 1 111 ? 20.925 13.550 -2.544 1.00 89.44 111 GLY A CA 1
ATOM 938 C C . GLY A 1 111 ? 20.024 14.769 -2.324 1.00 89.44 111 GLY A C 1
ATOM 939 O O . GLY A 1 111 ? 20.485 15.902 -2.457 1.00 89.44 111 GLY A O 1
ATOM 940 N N . TYR A 1 112 ? 18.747 14.564 -1.995 1.00 88.25 112 TYR A N 1
ATOM 941 C CA . TYR A 1 112 ? 17.879 15.650 -1.545 1.00 88.25 112 TYR A CA 1
ATOM 942 C C . TYR A 1 112 ? 18.363 16.171 -0.189 1.00 88.25 112 TYR A C 1
ATOM 944 O O . TYR A 1 112 ? 18.698 15.400 0.711 1.00 88.25 112 TYR A O 1
ATOM 952 N N . GLN A 1 113 ? 18.374 17.493 -0.031 1.00 86.69 113 GLN A N 1
ATOM 953 C CA . GLN A 1 113 ? 18.757 18.122 1.226 1.00 86.69 113 GLN A CA 1
ATOM 954 C C . GLN A 1 113 ? 17.613 18.005 2.238 1.00 86.69 113 GLN A C 1
ATOM 956 O O . GLN A 1 113 ? 16.561 18.618 2.064 1.00 86.69 113 GLN A O 1
ATOM 961 N N . ILE A 1 114 ? 17.836 17.226 3.298 1.00 89.50 114 ILE A N 1
ATOM 962 C CA . ILE A 1 114 ? 16.983 17.179 4.487 1.00 89.50 114 ILE A CA 1
ATOM 963 C C . ILE A 1 114 ? 17.796 17.735 5.653 1.00 89.50 114 ILE A C 1
ATOM 965 O O . ILE A 1 114 ? 18.900 17.275 5.936 1.00 89.50 114 ILE A O 1
ATOM 969 N N . THR A 1 115 ? 17.258 18.752 6.315 1.00 91.56 115 THR A N 1
ATOM 970 C CA . THR A 1 115 ? 17.892 19.390 7.471 1.00 91.56 115 THR A CA 1
ATOM 971 C C . THR A 1 115 ? 17.675 18.575 8.746 1.00 91.56 115 THR A C 1
ATOM 973 O O . THR A 1 115 ? 16.664 17.889 8.895 1.00 91.56 115 THR A O 1
ATOM 976 N N . ASN A 1 116 ? 18.564 18.732 9.731 1.00 90.81 116 ASN A N 1
ATOM 977 C CA . ASN A 1 116 ? 18.387 18.123 11.057 1.00 90.81 116 ASN A CA 1
ATOM 978 C C . ASN A 1 116 ? 17.066 18.541 11.726 1.00 90.81 116 ASN A C 1
ATOM 980 O O . ASN A 1 116 ? 16.466 17.750 12.447 1.00 90.81 116 ASN A O 1
ATOM 984 N N . SER A 1 117 ? 16.585 19.761 11.458 1.00 94.06 117 SER A N 1
ATOM 985 C CA . SER A 1 117 ? 15.289 20.228 11.960 1.00 94.06 117 SER A CA 1
ATOM 986 C C . SER A 1 117 ? 14.127 19.415 11.389 1.00 94.06 117 SER A C 1
ATOM 988 O O . SER A 1 117 ? 13.219 19.065 12.132 1.00 94.06 117 SER A O 1
ATOM 990 N N . GLN A 1 118 ? 14.165 19.080 10.096 1.00 93.38 118 GLN A N 1
ATOM 991 C CA . GLN A 1 118 ? 13.137 18.250 9.458 1.00 93.38 118 GLN A CA 1
ATOM 992 C C . GLN A 1 118 ? 13.187 16.802 9.960 1.00 93.38 118 GLN A C 1
ATOM 994 O O . GLN A 1 118 ? 12.145 16.191 10.171 1.00 93.38 118 GLN A O 1
ATOM 999 N N . ILE A 1 119 ? 14.384 16.253 10.197 1.00 93.00 119 ILE A N 1
ATOM 1000 C CA . ILE A 1 119 ? 14.539 14.915 10.799 1.00 93.00 119 ILE A CA 1
ATOM 1001 C C . ILE A 1 119 ? 13.927 14.896 12.204 1.00 93.00 119 ILE A C 1
ATOM 1003 O O . ILE A 1 119 ? 13.156 13.994 12.529 1.00 93.00 119 ILE A O 1
ATOM 1007 N N . LYS A 1 120 ? 14.224 15.918 13.017 1.00 94.94 120 LYS A N 1
ATOM 1008 C CA . LYS A 1 120 ? 13.653 16.068 14.359 1.00 94.94 120 LYS A CA 1
ATOM 1009 C C . LYS A 1 120 ? 12.130 16.201 14.320 1.00 94.94 120 LYS A C 1
ATOM 1011 O O . LYS A 1 120 ? 11.449 15.558 15.105 1.00 94.94 120 LYS A O 1
ATOM 1016 N N . GLU A 1 121 ? 11.593 16.988 13.393 1.00 94.38 121 GLU A N 1
ATOM 1017 C CA . GLU A 1 121 ? 10.146 17.133 13.211 1.00 94.38 121 GLU A CA 1
ATOM 1018 C C . GLU A 1 121 ? 9.476 15.787 12.893 1.00 94.38 121 GLU A C 1
ATOM 1020 O O . GLU A 1 121 ? 8.476 15.431 13.510 1.00 94.38 121 GLU A O 1
ATOM 1025 N N . ILE A 1 122 ? 10.059 14.992 11.993 1.00 93.75 122 ILE A N 1
ATOM 1026 C CA . ILE A 1 122 ? 9.560 13.652 11.647 1.00 93.75 122 ILE A CA 1
ATOM 1027 C C . ILE A 1 122 ? 9.559 12.731 12.871 1.00 93.75 122 ILE A C 1
ATOM 1029 O O . ILE A 1 122 ? 8.589 12.003 13.099 1.00 93.75 122 ILE A O 1
ATOM 1033 N N . PHE A 1 123 ? 10.621 12.766 13.675 1.00 95.88 123 PHE A N 1
ATOM 1034 C CA . PHE A 1 123 ? 10.686 12.023 14.930 1.00 95.88 123 PHE A CA 1
ATOM 1035 C C . PHE A 1 123 ? 9.575 12.456 15.900 1.00 95.88 123 PHE A C 1
ATOM 1037 O O . PHE A 1 123 ? 8.777 11.622 16.333 1.00 95.88 123 PHE A O 1
ATOM 1044 N N . ASP A 1 124 ? 9.464 13.760 16.168 1.00 96.06 124 ASP A N 1
ATOM 1045 C CA . ASP A 1 124 ? 8.498 14.334 17.110 1.00 96.06 124 ASP A CA 1
ATOM 1046 C C . ASP A 1 124 ? 7.048 14.006 16.705 1.00 96.06 124 ASP A C 1
ATOM 1048 O O . ASP A 1 124 ? 6.247 13.579 17.543 1.00 96.06 124 ASP A O 1
ATOM 1052 N N . ILE A 1 125 ? 6.720 14.120 15.411 1.00 95.62 125 ILE A N 1
ATOM 1053 C CA . ILE A 1 125 ? 5.406 13.745 14.860 1.00 95.62 125 ILE A CA 1
ATOM 1054 C C . ILE A 1 125 ? 5.119 12.260 15.089 1.00 95.62 125 ILE A C 1
ATOM 1056 O O . ILE A 1 125 ? 4.006 11.897 15.469 1.00 95.62 125 ILE A O 1
ATOM 1060 N N . SER A 1 126 ? 6.113 11.393 14.892 1.00 96.50 126 SER A N 1
ATOM 1061 C CA . SER A 1 126 ? 5.943 9.944 15.053 1.00 96.50 126 SER A CA 1
ATOM 1062 C C . SER A 1 126 ? 5.667 9.560 16.504 1.00 96.50 126 SER A C 1
ATOM 1064 O O . SER A 1 126 ? 4.734 8.804 16.773 1.00 96.50 126 SER A O 1
ATOM 1066 N N . ILE A 1 127 ? 6.421 10.132 17.448 1.00 97.56 127 ILE A N 1
ATOM 1067 C CA . ILE A 1 127 ? 6.196 9.938 18.888 1.00 97.56 127 ILE A CA 1
ATOM 1068 C C . ILE A 1 127 ? 4.797 10.417 19.279 1.00 97.56 127 ILE A C 1
ATOM 1070 O O . ILE A 1 127 ? 4.085 9.733 20.019 1.00 97.56 127 ILE A O 1
ATOM 1074 N N . PHE A 1 128 ? 4.389 11.585 18.782 1.00 96.94 128 PHE A N 1
ATOM 1075 C CA . PHE A 1 128 ? 3.075 12.144 19.069 1.00 96.94 128 PHE A CA 1
ATOM 1076 C C . PHE A 1 128 ? 1.948 11.260 18.521 1.00 96.94 128 PHE A C 1
ATOM 1078 O O . PHE A 1 128 ? 1.020 10.927 19.258 1.00 96.94 128 PHE A O 1
ATOM 1085 N N . ALA A 1 129 ? 2.058 10.815 17.267 1.00 97.38 129 ALA A N 1
ATOM 1086 C CA . ALA A 1 129 ? 1.082 9.933 16.639 1.00 97.38 129 ALA A CA 1
ATOM 1087 C C . ALA A 1 129 ? 0.953 8.592 17.380 1.00 97.38 129 ALA A C 1
ATOM 1089 O O . ALA A 1 129 ? -0.161 8.138 17.621 1.00 97.38 129 ALA A O 1
ATOM 1090 N N . LEU A 1 130 ? 2.069 7.989 17.805 1.00 98.00 130 LEU A N 1
ATOM 1091 C CA . LEU A 1 130 ? 2.070 6.742 18.579 1.00 98.00 130 LEU A CA 1
ATOM 1092 C C . LEU A 1 130 ? 1.387 6.907 19.947 1.00 98.00 130 LEU A C 1
ATOM 1094 O O . LEU A 1 130 ? 0.587 6.061 20.348 1.00 98.00 130 LEU A O 1
ATOM 1098 N N . LYS A 1 131 ? 1.643 8.017 20.649 1.00 97.94 131 LYS A N 1
ATOM 1099 C CA . LYS A 1 131 ? 0.967 8.333 21.921 1.00 97.94 131 LYS A CA 1
ATOM 1100 C C . LYS A 1 131 ? -0.532 8.552 21.729 1.00 97.94 131 LYS A C 1
ATOM 1102 O O . LYS A 1 131 ? -1.328 8.025 22.504 1.00 97.94 131 LYS A O 1
ATOM 1107 N N . ASN A 1 132 ? -0.914 9.284 20.687 1.00 97.81 132 ASN A N 1
ATOM 1108 C CA . ASN A 1 132 ? -2.314 9.517 20.349 1.00 97.81 132 ASN A CA 1
ATOM 1109 C C . ASN A 1 132 ? -3.034 8.235 19.946 1.00 97.81 132 ASN A C 1
ATOM 1111 O O . ASN A 1 132 ? -4.160 8.014 20.386 1.00 97.81 132 ASN A O 1
ATOM 1115 N N . PHE A 1 133 ? -2.375 7.371 19.171 1.00 97.88 133 PHE A N 1
ATOM 1116 C CA . PHE A 1 133 ? -2.895 6.046 18.859 1.00 97.88 133 PHE A CA 1
ATOM 1117 C C . PHE A 1 133 ? -3.176 5.280 20.145 1.00 97.88 133 PHE A C 1
ATOM 1119 O O . PHE A 1 133 ? -4.287 4.798 20.330 1.00 97.88 133 PHE A O 1
ATOM 1126 N N . TRP A 1 134 ? -2.196 5.203 21.049 1.00 98.00 134 TRP A N 1
ATOM 1127 C CA . TRP A 1 134 ? -2.356 4.443 22.281 1.00 98.00 134 TRP A CA 1
ATOM 1128 C C . TRP A 1 134 ? -3.501 4.977 23.136 1.00 98.00 134 TRP A C 1
ATOM 1130 O O . TRP A 1 134 ? -4.337 4.202 23.594 1.00 98.00 134 TRP A O 1
ATOM 1140 N N . PHE A 1 135 ? -3.579 6.301 23.296 1.00 98.00 135 PHE A N 1
ATOM 1141 C CA . PHE A 1 135 ? -4.679 6.945 24.004 1.00 98.00 135 PHE A CA 1
ATOM 1142 C C . PHE A 1 135 ? -6.034 6.628 23.357 1.00 98.00 135 PHE A C 1
ATOM 1144 O O . PHE A 1 135 ? -6.976 6.275 24.061 1.00 98.00 135 PHE A O 1
ATOM 1151 N N . PHE A 1 136 ? -6.150 6.708 22.031 1.00 97.69 136 PHE A N 1
ATOM 1152 C CA . PHE A 1 136 ? -7.381 6.335 21.335 1.00 97.69 136 PHE A CA 1
ATOM 1153 C C . PHE A 1 136 ? -7.718 4.853 21.550 1.00 97.69 136 PHE A C 1
ATOM 1155 O O . PHE A 1 136 ? -8.843 4.526 21.923 1.00 97.69 136 PHE A O 1
ATOM 1162 N N . PHE A 1 137 ? -6.735 3.973 21.367 1.00 97.56 137 PHE A N 1
ATOM 1163 C CA . PHE A 1 137 ? -6.876 2.526 21.452 1.00 97.56 137 PHE A CA 1
ATOM 1164 C C . PHE A 1 137 ? -7.413 2.082 22.815 1.00 97.56 137 PHE A C 1
ATOM 1166 O O . PHE A 1 137 ? -8.467 1.456 22.868 1.00 97.56 137 PHE A O 1
ATOM 1173 N N . ILE A 1 138 ? -6.762 2.469 23.918 1.00 97.00 138 ILE A N 1
ATOM 1174 C CA . ILE A 1 138 ? -7.161 2.021 25.266 1.00 97.00 138 ILE A CA 1
ATOM 1175 C C . ILE A 1 138 ? -8.550 2.518 25.687 1.00 97.00 138 ILE A C 1
ATOM 1177 O O . ILE A 1 138 ? -9.194 1.886 26.520 1.00 97.00 138 ILE A O 1
ATOM 1181 N N . ASN A 1 139 ? -9.004 3.650 25.139 1.00 96.81 139 ASN A N 1
ATOM 1182 C CA . ASN A 1 139 ? -10.287 4.251 25.502 1.00 96.81 139 ASN A CA 1
ATOM 1183 C C . ASN A 1 139 ? -11.448 3.769 24.621 1.00 96.81 139 ASN A C 1
ATOM 1185 O O . ASN A 1 139 ? -12.596 3.846 25.052 1.00 96.81 139 ASN A O 1
ATOM 1189 N N . ASN A 1 140 ? -11.177 3.301 23.398 1.00 95.81 140 ASN A N 1
ATOM 1190 C CA . ASN A 1 140 ? -12.225 3.043 22.403 1.00 95.81 140 ASN A CA 1
ATOM 1191 C C . ASN A 1 140 ? -12.235 1.609 21.864 1.00 95.81 140 ASN A C 1
ATOM 1193 O O . ASN A 1 140 ? -13.235 1.196 21.280 1.00 95.81 140 ASN A O 1
ATOM 1197 N N . ILE A 1 141 ? -11.149 0.848 22.026 1.00 96.06 141 ILE A N 1
ATOM 1198 C CA . ILE A 1 141 ? -10.993 -0.468 21.405 1.00 96.06 141 ILE A CA 1
ATOM 1199 C C . ILE A 1 141 ? -10.719 -1.520 22.474 1.00 96.06 141 ILE A C 1
ATOM 1201 O O . ILE A 1 141 ? -9.723 -1.487 23.194 1.00 96.06 141 ILE A O 1
ATOM 1205 N N . LYS A 1 142 ? -11.608 -2.511 22.529 1.00 94.38 142 LYS A N 1
ATOM 1206 C CA . LYS A 1 142 ? -11.439 -3.711 23.346 1.00 94.38 142 LYS A CA 1
ATOM 1207 C C . LYS A 1 142 ? -10.561 -4.713 22.606 1.00 94.38 142 LYS A C 1
ATOM 1209 O O . LYS A 1 142 ? -10.867 -5.087 21.474 1.00 94.38 142 LYS A O 1
ATOM 1214 N N . LYS A 1 143 ? -9.472 -5.159 23.235 1.00 93.00 143 LYS A N 1
ATOM 1215 C CA . LYS A 1 143 ? -8.488 -6.049 22.597 1.00 93.00 143 LYS A CA 1
ATOM 1216 C C . LYS A 1 143 ? -9.105 -7.388 22.181 1.00 93.00 143 LYS A C 1
ATOM 1218 O O . LYS A 1 143 ? -8.737 -7.930 21.144 1.00 93.00 143 LYS A O 1
ATOM 1223 N N . GLU A 1 144 ? -10.054 -7.893 22.960 1.00 94.31 144 GLU A N 1
ATOM 1224 C CA . GLU A 1 144 ? -10.813 -9.118 22.697 1.00 94.31 144 GLU A CA 1
ATOM 1225 C C . GLU A 1 144 ? -11.682 -9.051 21.431 1.00 94.31 144 GLU A C 1
ATOM 1227 O O . GLU A 1 144 ? -11.957 -10.088 20.832 1.00 94.31 144 GLU A O 1
ATOM 1232 N N . ASN A 1 145 ? -12.041 -7.846 20.976 1.00 96.56 145 ASN A N 1
ATOM 1233 C CA . ASN A 1 145 ? -12.853 -7.646 19.777 1.00 96.56 145 ASN A CA 1
ATOM 1234 C C . ASN A 1 145 ? -12.003 -7.617 18.494 1.00 96.56 145 ASN A C 1
ATOM 1236 O O . ASN A 1 145 ? -12.548 -7.592 17.393 1.00 96.56 145 ASN A O 1
ATOM 1240 N N . ILE A 1 146 ? -10.669 -7.614 18.585 1.00 96.62 146 ILE A N 1
ATOM 1241 C CA . ILE A 1 146 ? -9.788 -7.505 17.416 1.00 96.62 146 ILE A CA 1
ATOM 1242 C C . ILE A 1 146 ? -9.757 -8.830 16.646 1.00 96.62 146 ILE A C 1
ATOM 1244 O O . ILE A 1 146 ? -9.226 -9.835 17.121 1.00 96.62 146 ILE A O 1
ATOM 1248 N N . ILE A 1 147 ? -10.236 -8.816 15.400 1.00 95.50 147 ILE A N 1
ATOM 1249 C CA . ILE A 1 147 ? -10.204 -9.982 14.503 1.00 95.50 147 ILE A CA 1
ATOM 1250 C C . ILE A 1 147 ? -9.109 -9.880 13.434 1.00 95.50 147 ILE A C 1
ATOM 1252 O O . ILE A 1 147 ? -8.667 -10.901 12.897 1.00 95.50 147 ILE A O 1
ATOM 1256 N N . PHE A 1 148 ? -8.604 -8.677 13.151 1.00 95.81 148 PHE A N 1
ATOM 1257 C CA . PHE A 1 148 ? -7.542 -8.443 12.170 1.00 95.81 148 PHE A CA 1
ATOM 1258 C C . PHE A 1 148 ? -6.628 -7.282 12.575 1.00 95.81 148 PHE A C 1
ATOM 1260 O O . PHE A 1 148 ? -7.111 -6.300 13.125 1.00 95.81 148 PHE A O 1
ATOM 1267 N N . MET A 1 149 ? -5.336 -7.391 12.250 1.00 92.56 149 MET A N 1
ATOM 1268 C CA . MET A 1 149 ? -4.318 -6.337 12.381 1.00 92.56 149 MET A CA 1
ATOM 1269 C C . MET A 1 149 ? -3.404 -6.357 11.152 1.00 92.56 149 MET A C 1
ATOM 1271 O O . MET A 1 149 ? -3.210 -7.428 10.568 1.00 92.56 149 MET A O 1
ATOM 1275 N N . ASP A 1 150 ? -2.805 -5.218 10.808 1.00 87.19 150 ASP A N 1
ATOM 1276 C CA . ASP A 1 150 ? -1.937 -5.030 9.637 1.00 87.19 150 ASP A CA 1
ATOM 1277 C C . ASP A 1 150 ? -0.821 -6.092 9.521 1.00 87.19 150 ASP A C 1
ATOM 1279 O O . ASP A 1 150 ? -0.537 -6.623 8.439 1.00 87.19 150 ASP A O 1
ATOM 1283 N N . SER A 1 151 ? -0.242 -6.489 10.654 1.00 87.44 151 SER A N 1
ATOM 1284 C CA . SER A 1 151 ? 0.762 -7.554 10.800 1.00 87.44 151 SER A CA 1
ATOM 1285 C C . SER A 1 151 ? 0.323 -8.930 10.294 1.00 87.44 151 SER A C 1
ATOM 1287 O O . SER A 1 151 ? 1.184 -9.757 9.988 1.00 87.44 151 SER A O 1
ATOM 1289 N N . LYS A 1 152 ? -0.982 -9.189 10.132 1.00 87.44 152 LYS A N 1
ATOM 1290 C CA . LYS A 1 152 ? -1.492 -10.415 9.487 1.00 87.44 152 LYS A CA 1
ATOM 1291 C C . LYS A 1 152 ? -1.276 -10.430 7.969 1.00 87.44 152 LYS A C 1
ATOM 1293 O O . LYS A 1 152 ? -1.464 -11.469 7.339 1.00 87.44 152 LYS A O 1
ATOM 1298 N N . GLY A 1 153 ? -0.849 -9.316 7.376 1.00 91.88 153 GLY A N 1
ATOM 1299 C CA . GLY A 1 153 ? -0.507 -9.234 5.962 1.00 91.88 153 GLY A CA 1
ATOM 1300 C C . GLY A 1 153 ? -1.719 -9.128 5.035 1.00 91.88 153 GLY A C 1
ATOM 1301 O O . GLY A 1 153 ? -2.862 -8.982 5.458 1.00 91.88 153 GLY A O 1
ATOM 1302 N N . ILE A 1 154 ? -1.453 -9.177 3.731 1.00 94.56 154 ILE A N 1
ATOM 1303 C CA . ILE A 1 154 ? -2.473 -9.015 2.686 1.00 94.56 154 ILE A CA 1
ATOM 1304 C C . ILE A 1 154 ? -3.495 -10.156 2.753 1.00 94.56 154 ILE A C 1
ATOM 1306 O O . ILE A 1 154 ? -3.115 -11.324 2.804 1.00 94.56 154 ILE A O 1
ATOM 1310 N N . GLN A 1 155 ? -4.776 -9.799 2.704 1.00 95.88 155 GLN A N 1
ATOM 1311 C CA . GLN A 1 155 ? -5.906 -10.720 2.635 1.00 95.88 155 GLN A CA 1
ATOM 1312 C C . GLN A 1 155 ? -6.452 -10.818 1.212 1.00 95.88 155 GLN A C 1
ATOM 1314 O O . GLN A 1 155 ? -6.241 -9.922 0.389 1.00 95.88 155 GLN A O 1
ATOM 1319 N N . GLU A 1 156 ? -7.169 -11.907 0.937 1.00 96.38 156 GLU A N 1
ATOM 1320 C CA . GLU A 1 156 ? -7.794 -12.166 -0.359 1.00 96.38 156 GLU A CA 1
ATOM 1321 C C . GLU A 1 156 ? -9.314 -12.271 -0.216 1.00 96.38 156 GLU A C 1
ATOM 1323 O O . GLU A 1 156 ? -9.828 -12.886 0.716 1.00 96.38 156 GLU A O 1
ATOM 1328 N N . PHE A 1 157 ? -10.031 -11.668 -1.156 1.00 96.44 157 PHE A N 1
ATOM 1329 C CA . PHE A 1 157 ? -11.482 -11.733 -1.286 1.00 96.44 157 PHE A CA 1
ATOM 1330 C C . PHE A 1 157 ? -11.834 -12.005 -2.750 1.00 96.44 157 PHE A C 1
ATOM 1332 O O . PHE A 1 157 ? -11.094 -11.595 -3.642 1.00 96.44 157 PHE A O 1
ATOM 1339 N N . SER A 1 158 ? -12.942 -12.696 -3.017 1.00 97.00 158 SER A N 1
ATOM 1340 C CA . SER A 1 158 ? -13.371 -12.991 -4.391 1.00 97.00 158 SER A CA 1
ATOM 1341 C C . SER A 1 158 ? -14.598 -12.168 -4.761 1.00 97.00 158 SER A C 1
ATOM 1343 O O . SER A 1 158 ? -15.605 -12.211 -4.060 1.00 97.00 158 SER A O 1
ATOM 1345 N N . LEU A 1 159 ? -14.511 -11.447 -5.877 1.00 96.69 159 LEU A N 1
ATOM 1346 C CA . LEU A 1 159 ? -15.647 -10.834 -6.563 1.00 96.69 159 LEU A CA 1
ATOM 1347 C C . LEU A 1 159 ? -15.751 -11.499 -7.932 1.00 96.69 159 LEU A C 1
ATOM 1349 O O . LEU A 1 159 ? -14.879 -11.283 -8.770 1.00 96.69 159 LEU A O 1
ATOM 1353 N N . ASP A 1 160 ? -16.785 -12.310 -8.142 1.00 94.94 160 ASP A N 1
ATOM 1354 C CA . ASP A 1 160 ? -16.914 -13.151 -9.337 1.00 94.94 160 ASP A CA 1
ATOM 1355 C C . ASP A 1 160 ? -15.648 -14.033 -9.507 1.00 94.94 160 ASP A C 1
ATOM 1357 O O . ASP A 1 160 ? -15.271 -14.757 -8.581 1.00 94.94 160 ASP A O 1
ATOM 1361 N N . GLU A 1 161 ? -14.948 -13.962 -10.640 1.00 94.12 161 GLU A N 1
ATOM 1362 C CA . GLU A 1 161 ? -13.658 -14.628 -10.883 1.00 94.12 161 GLU A CA 1
ATOM 1363 C C . GLU A 1 161 ? -12.421 -13.814 -10.446 1.00 94.12 161 GLU A C 1
ATOM 1365 O O . GLU A 1 161 ? -11.279 -14.260 -10.613 1.00 94.12 161 GLU A O 1
ATOM 1370 N N . ILE A 1 162 ? -12.618 -12.608 -9.910 1.00 97.62 162 ILE A N 1
ATOM 1371 C CA . ILE A 1 162 ? -11.547 -11.666 -9.580 1.00 97.62 162 ILE A CA 1
ATOM 1372 C C . ILE A 1 162 ? -11.088 -11.889 -8.140 1.00 97.62 162 ILE A C 1
ATOM 1374 O O . ILE A 1 162 ? -11.809 -11.615 -7.180 1.00 97.62 162 ILE A O 1
ATOM 1378 N N . THR A 1 163 ? -9.831 -12.304 -7.971 1.00 98.00 163 THR A N 1
ATOM 1379 C CA . THR A 1 163 ? -9.170 -12.274 -6.661 1.00 98.00 163 THR A CA 1
ATOM 1380 C C . THR A 1 163 ? -8.743 -10.848 -6.327 1.00 98.00 163 THR A C 1
ATOM 1382 O O . THR A 1 163 ? -7.837 -10.303 -6.962 1.00 98.00 163 THR A O 1
ATOM 1385 N N . ILE A 1 164 ? -9.363 -10.257 -5.312 1.00 97.88 164 ILE A N 1
ATOM 1386 C CA . ILE A 1 164 ? -9.072 -8.926 -4.783 1.00 97.88 164 ILE A CA 1
ATOM 1387 C C . ILE A 1 164 ? -8.161 -9.037 -3.559 1.00 97.88 164 ILE A C 1
ATOM 1389 O O . ILE A 1 164 ? -8.403 -9.836 -2.660 1.00 97.88 164 ILE A O 1
ATOM 1393 N N . LEU A 1 165 ? -7.128 -8.199 -3.511 1.00 97.50 165 LEU A N 1
ATOM 1394 C CA . LEU A 1 165 ? -6.198 -8.062 -2.399 1.00 97.50 165 LEU A CA 1
ATOM 1395 C C . LEU A 1 165 ? -6.521 -6.807 -1.589 1.00 97.50 165 LEU A C 1
ATOM 1397 O O . LEU A 1 165 ? -6.638 -5.712 -2.149 1.00 97.50 165 LEU A O 1
ATOM 1401 N N . TYR A 1 166 ? -6.593 -6.955 -0.270 1.00 95.69 166 TYR A N 1
ATOM 1402 C CA . TYR A 1 166 ? -6.891 -5.865 0.659 1.00 95.69 166 TYR A CA 1
ATOM 1403 C C . TYR A 1 166 ? -6.114 -6.039 1.973 1.00 95.69 166 TYR A C 1
ATOM 1405 O O . TYR A 1 166 ? -5.672 -7.140 2.300 1.00 95.69 166 TYR A O 1
ATOM 1413 N N . LYS A 1 167 ? -5.872 -4.941 2.697 1.00 95.25 167 LYS A N 1
ATOM 1414 C CA . LYS A 1 167 ? -5.074 -4.939 3.933 1.00 95.25 167 LYS A CA 1
ATOM 1415 C C . LYS A 1 167 ? -5.490 -3.755 4.827 1.00 95.25 167 LYS A C 1
ATOM 1417 O O . LYS A 1 167 ? -4.893 -2.690 4.697 1.00 95.25 167 LYS A O 1
ATOM 1422 N N . PRO A 1 168 ? -6.560 -3.890 5.630 1.00 94.94 168 PRO A N 1
ATOM 1423 C CA . PRO A 1 168 ? -6.965 -2.852 6.581 1.00 94.94 168 PRO A CA 1
ATOM 1424 C C . PRO A 1 168 ? -5.956 -2.756 7.732 1.00 94.94 168 PRO A C 1
ATOM 1426 O O . PRO A 1 168 ? -5.256 -3.729 7.988 1.00 94.94 168 PRO A O 1
ATOM 1429 N N . ASP A 1 169 ? -5.892 -1.641 8.460 1.00 95.69 169 ASP A N 1
ATOM 1430 C CA . ASP A 1 169 ? -4.934 -1.544 9.571 1.00 95.69 169 ASP A CA 1
ATOM 1431 C C . ASP A 1 169 ? -5.391 -2.329 10.802 1.00 95.69 169 ASP A C 1
ATOM 1433 O O . ASP A 1 169 ? -4.613 -3.052 11.426 1.00 95.69 169 ASP A O 1
ATOM 1437 N N . LEU A 1 170 ? -6.671 -2.203 11.154 1.00 97.50 170 LEU A N 1
ATOM 1438 C CA . LEU A 1 170 ? -7.280 -2.909 12.275 1.00 97.50 170 LEU A CA 1
ATOM 1439 C C . LEU A 1 170 ? -8.750 -3.194 11.964 1.00 97.50 170 LEU A C 1
ATOM 1441 O O . LEU A 1 170 ? -9.466 -2.331 11.459 1.00 97.50 170 LEU A O 1
ATOM 1445 N N . VAL A 1 171 ? -9.214 -4.396 12.302 1.00 97.81 171 VAL A N 1
ATOM 1446 C CA . VAL A 1 171 ? -10.638 -4.745 12.228 1.00 97.81 171 VAL A CA 1
ATOM 1447 C C . VAL A 1 171 ? -11.088 -5.290 13.568 1.00 97.81 171 VAL A C 1
ATOM 1449 O O . VAL A 1 171 ? -10.512 -6.258 14.077 1.00 97.81 171 VAL A O 1
ATOM 1452 N N . CYS A 1 172 ? -12.132 -4.675 14.110 1.00 97.75 172 CYS A N 1
ATOM 1453 C CA . CYS A 1 172 ? -12.790 -5.105 15.333 1.00 97.75 172 CYS A CA 1
ATOM 1454 C C . CYS A 1 172 ? -14.179 -5.652 15.011 1.00 97.75 172 CYS A C 1
ATOM 1456 O O . CYS A 1 172 ? -14.865 -5.131 14.132 1.00 97.75 172 CYS A O 1
ATOM 1458 N N . LYS A 1 173 ? -14.585 -6.691 15.735 1.00 96.94 173 LYS A N 1
ATOM 1459 C CA . LYS A 1 173 ? -15.908 -7.297 15.666 1.00 96.94 173 LYS A CA 1
ATOM 1460 C C . LYS A 1 173 ? -16.598 -7.180 17.017 1.00 96.94 173 LYS A C 1
ATOM 1462 O O . LYS A 1 173 ? -16.020 -7.576 18.026 1.00 96.94 173 LYS A O 1
ATOM 1467 N N . ASP A 1 174 ? -17.825 -6.682 17.004 1.00 93.25 174 ASP A N 1
ATOM 1468 C CA . ASP A 1 174 ? -18.725 -6.651 18.156 1.00 93.25 174 ASP A CA 1
ATOM 1469 C C . ASP A 1 174 ? -20.089 -7.185 17.703 1.00 93.25 174 ASP A C 1
ATOM 1471 O O . ASP A 1 174 ? -20.775 -6.548 16.904 1.00 93.25 174 ASP A O 1
ATOM 1475 N N . ASP A 1 175 ? -20.430 -8.404 18.122 1.00 90.38 175 ASP A N 1
ATOM 1476 C CA . ASP A 1 175 ? -21.570 -9.173 17.604 1.00 90.38 175 ASP A CA 1
ATOM 1477 C C . ASP A 1 175 ? -21.613 -9.215 16.058 1.00 90.38 175 ASP A C 1
ATOM 1479 O O . ASP A 1 175 ? -20.703 -9.760 15.426 1.00 90.38 175 ASP A O 1
ATOM 1483 N N . ASP A 1 176 ? -22.649 -8.642 15.440 1.00 91.00 176 ASP A N 1
ATOM 1484 C CA . ASP A 1 176 ? -22.840 -8.587 13.983 1.00 91.00 176 ASP A CA 1
ATOM 1485 C C . ASP A 1 176 ? -22.268 -7.309 13.342 1.00 91.00 176 ASP A C 1
ATOM 1487 O O . ASP A 1 176 ? -22.479 -7.047 12.152 1.00 91.00 176 ASP A O 1
ATOM 1491 N N . LYS A 1 177 ? -21.517 -6.514 14.113 1.00 96.00 177 LYS A N 1
ATOM 1492 C CA . LYS A 1 177 ? -20.919 -5.254 13.668 1.00 96.00 177 LYS A CA 1
ATOM 1493 C C . LYS A 1 177 ? -19.419 -5.386 13.462 1.00 96.00 177 LYS A C 1
ATOM 1495 O O . LYS A 1 177 ? -18.706 -5.978 14.273 1.00 96.00 177 LYS A O 1
ATOM 1500 N N . ILE A 1 178 ? -18.937 -4.790 12.378 1.00 97.50 178 ILE A N 1
ATOM 1501 C CA . ILE A 1 178 ? -17.520 -4.692 12.045 1.00 97.50 178 ILE A CA 1
ATOM 1502 C C . ILE A 1 178 ? -17.120 -3.224 11.977 1.00 97.50 178 ILE A C 1
ATOM 1504 O O . ILE A 1 178 ? -17.643 -2.461 11.166 1.00 97.50 178 ILE A O 1
ATOM 1508 N N . ASP A 1 179 ? -16.128 -2.853 12.777 1.00 97.69 179 ASP A N 1
ATOM 1509 C CA . ASP A 1 179 ? -15.426 -1.583 12.645 1.00 97.69 179 ASP A CA 1
ATOM 1510 C C . ASP A 1 179 ? -14.083 -1.819 11.948 1.00 97.69 179 ASP A C 1
ATOM 1512 O O . ASP A 1 179 ? -13.232 -2.568 12.436 1.00 97.69 179 ASP A O 1
ATOM 1516 N N . VAL A 1 180 ? -13.885 -1.165 10.803 1.00 97.62 180 VAL A N 1
ATOM 1517 C CA . VAL A 1 180 ? -12.605 -1.151 10.085 1.00 97.62 180 VAL A CA 1
ATOM 1518 C C . VAL A 1 180 ? -11.927 0.183 10.336 1.00 97.62 180 VAL A C 1
ATOM 1520 O O . VAL A 1 180 ? -12.444 1.218 9.916 1.00 97.62 180 VAL A O 1
ATOM 1523 N N . PHE A 1 181 ? -10.767 0.158 10.982 1.00 96.94 181 PHE A N 1
ATOM 1524 C CA . PHE A 1 181 ? -9.971 1.345 11.262 1.00 96.94 181 PHE A CA 1
ATOM 1525 C C . PHE A 1 181 ? -8.807 1.461 10.282 1.00 96.94 181 PHE A C 1
ATOM 1527 O O . PHE A 1 181 ? -8.187 0.462 9.906 1.00 96.94 181 PHE A O 1
ATOM 1534 N N . ASP A 1 182 ? -8.507 2.701 9.914 1.00 95.12 182 ASP A N 1
ATOM 1535 C CA . ASP A 1 182 ? -7.316 3.082 9.168 1.00 95.12 182 ASP A CA 1
ATOM 1536 C C . ASP A 1 182 ? -6.661 4.293 9.852 1.00 95.12 182 ASP A C 1
ATOM 1538 O O . ASP A 1 182 ? -7.324 5.298 10.150 1.00 95.12 182 ASP A O 1
ATOM 1542 N N . TRP A 1 183 ? -5.374 4.163 10.172 1.00 94.88 183 TRP A N 1
ATOM 1543 C CA . TRP A 1 183 ? -4.616 5.149 10.941 1.00 94.88 183 TRP A CA 1
ATOM 1544 C C . TRP A 1 183 ? -3.918 6.122 9.997 1.00 94.88 183 TRP A C 1
ATOM 1546 O O . TRP A 1 183 ? -3.114 5.723 9.156 1.00 94.88 183 TRP A O 1
ATOM 1556 N N . LYS A 1 184 ? -4.152 7.425 10.168 1.00 92.62 184 LYS A N 1
ATOM 1557 C CA . LYS A 1 184 ? -3.468 8.467 9.390 1.00 92.62 184 LYS A CA 1
ATOM 1558 C C . LYS A 1 184 ? -2.572 9.312 10.282 1.00 92.62 184 LYS A C 1
ATOM 1560 O O . LYS A 1 184 ? -2.970 9.773 11.344 1.00 92.62 184 LYS A O 1
ATOM 1565 N N . THR A 1 185 ? -1.343 9.542 9.839 1.00 88.94 185 THR A N 1
ATOM 1566 C CA . THR A 1 185 ? -0.329 10.319 10.576 1.00 88.94 185 THR A CA 1
ATOM 1567 C C . THR A 1 185 ? -0.159 11.736 10.031 1.00 88.94 185 THR A C 1
ATOM 1569 O O . THR A 1 185 ? 0.594 12.527 10.586 1.00 88.94 185 THR A O 1
ATOM 1572 N N . TYR A 1 186 ? -0.885 12.059 8.960 1.00 81.44 186 TYR A N 1
ATOM 1573 C CA . TYR A 1 186 ? -0.908 13.349 8.285 1.00 81.44 186 TYR A CA 1
ATOM 1574 C C . TYR A 1 186 ? -2.294 13.593 7.691 1.00 81.44 186 TYR A C 1
ATOM 1576 O O . TYR A 1 186 ? -3.037 12.637 7.457 1.00 81.44 186 TYR A O 1
ATOM 1584 N N . ASP A 1 187 ? -2.600 14.849 7.366 1.00 70.25 187 ASP A N 1
ATOM 1585 C CA . ASP A 1 187 ? -3.702 15.165 6.458 1.00 70.25 187 ASP A CA 1
ATOM 1586 C C . ASP A 1 187 ? -3.322 14.691 5.053 1.00 70.25 187 ASP A C 1
ATOM 1588 O O . ASP A 1 187 ? -2.537 15.315 4.332 1.00 70.25 187 ASP A O 1
ATOM 1592 N N . ILE A 1 188 ? -3.843 13.525 4.694 1.00 68.94 188 ILE A N 1
ATOM 1593 C CA . ILE A 1 188 ? -3.725 12.941 3.364 1.00 68.94 188 ILE A CA 1
ATOM 1594 C C . ILE A 1 188 ? -5.135 12.874 2.789 1.00 68.94 188 ILE A C 1
ATOM 1596 O O . ILE A 1 188 ? -6.094 12.603 3.511 1.00 68.94 188 ILE A O 1
ATOM 1600 N N . GLU A 1 189 ? -5.255 13.115 1.487 1.00 76.69 189 GLU A N 1
ATOM 1601 C CA . GLU A 1 189 ? -6.498 12.874 0.765 1.00 76.69 189 GLU A CA 1
ATOM 1602 C C . GLU A 1 189 ? -6.979 11.441 1.029 1.00 76.69 189 GLU A C 1
ATOM 1604 O O . GLU A 1 189 ? -6.214 10.477 0.907 1.00 76.69 189 GLU A O 1
ATOM 1609 N N . LEU A 1 190 ? -8.241 11.311 1.443 1.00 81.62 190 LEU A N 1
ATOM 1610 C CA . LEU A 1 190 ? -8.826 10.019 1.761 1.00 81.62 190 LEU A CA 1
ATOM 1611 C C . LEU A 1 190 ? -8.887 9.160 0.499 1.00 81.62 190 LEU A C 1
ATOM 1613 O O . LEU A 1 190 ? -9.538 9.516 -0.483 1.00 81.62 190 LEU A O 1
ATOM 1617 N N . GLU A 1 191 ? -8.271 7.979 0.544 1.00 85.94 191 GLU A N 1
ATOM 1618 C CA . GLU A 1 191 ? -8.427 6.974 -0.505 1.00 85.94 191 GLU A CA 1
ATOM 1619 C C . GLU A 1 191 ? -9.819 6.323 -0.388 1.00 85.94 191 GLU A C 1
ATOM 1621 O O . GLU A 1 191 ? -9.959 5.188 0.059 1.00 85.94 191 GLU A O 1
ATOM 1626 N N . ILE A 1 192 ? -10.880 7.037 -0.784 1.00 92.62 192 ILE A N 1
ATOM 1627 C CA . ILE A 1 192 ? -12.280 6.591 -0.635 1.00 92.62 192 ILE A CA 1
ATOM 1628 C C . ILE A 1 192 ? -12.515 5.192 -1.213 1.00 92.62 192 ILE A C 1
ATOM 1630 O O . ILE A 1 192 ? -13.209 4.380 -0.605 1.00 92.62 192 ILE A O 1
ATOM 1634 N N . ASN A 1 193 ? -11.890 4.867 -2.344 1.00 94.75 193 ASN A N 1
ATOM 1635 C CA . ASN A 1 193 ? -11.984 3.538 -2.949 1.00 94.75 193 ASN A CA 1
ATOM 1636 C C . ASN A 1 193 ? -11.427 2.424 -2.042 1.00 94.75 193 ASN A C 1
ATOM 1638 O O . ASN A 1 193 ? -11.945 1.310 -2.048 1.00 94.75 193 ASN A O 1
ATOM 1642 N N . GLN A 1 194 ? -10.408 2.703 -1.226 1.00 94.62 194 GLN A N 1
ATOM 1643 C CA . GLN A 1 194 ? -9.900 1.750 -0.236 1.00 94.62 194 GLN A CA 1
ATOM 1644 C C . GLN A 1 194 ? -10.966 1.423 0.814 1.00 94.62 194 GLN A C 1
ATOM 1646 O O . GLN A 1 194 ? -11.205 0.253 1.106 1.00 94.62 194 GLN A O 1
ATOM 1651 N N . PHE A 1 195 ? -11.674 2.437 1.306 1.00 95.81 195 PHE A N 1
ATOM 1652 C CA . PHE A 1 195 ? -12.747 2.250 2.281 1.00 95.81 195 PHE A CA 1
ATOM 1653 C C . PHE A 1 195 ? -13.998 1.615 1.677 1.00 95.81 195 PHE A C 1
ATOM 1655 O O . PHE A 1 195 ? -14.592 0.746 2.311 1.00 95.81 195 PHE A O 1
ATOM 1662 N N . LYS A 1 196 ? -14.354 1.957 0.431 1.00 97.50 196 LYS A N 1
ATOM 1663 C CA . LYS A 1 196 ? -15.409 1.248 -0.309 1.00 97.50 196 LYS A CA 1
ATOM 1664 C C . LYS A 1 196 ? -15.099 -0.242 -0.428 1.00 97.50 196 LYS A C 1
ATOM 1666 O O . LYS A 1 196 ? -16.002 -1.055 -0.254 1.00 97.50 196 LYS A O 1
ATOM 1671 N N . LEU A 1 197 ? -13.836 -0.607 -0.679 1.00 97.44 197 LEU A N 1
ATOM 1672 C CA . LEU A 1 197 ? -13.410 -2.006 -0.722 1.00 97.44 197 LEU A CA 1
ATOM 1673 C C . LEU A 1 197 ? -13.596 -2.693 0.629 1.00 97.44 197 LEU A C 1
ATOM 1675 O O . LEU A 1 197 ? -14.186 -3.767 0.677 1.00 97.44 197 LEU A O 1
ATOM 1679 N N . TYR A 1 198 ? -13.126 -2.086 1.719 1.00 97.00 198 TYR A N 1
ATOM 1680 C CA . TYR A 1 198 ? -13.281 -2.669 3.053 1.00 97.00 198 TYR A CA 1
ATOM 1681 C C . TYR A 1 198 ? -14.751 -2.846 3.425 1.00 97.00 198 TYR A C 1
ATOM 1683 O O . T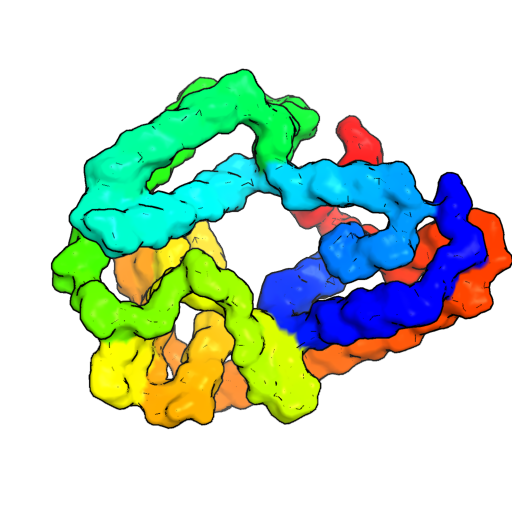YR A 1 198 ? -15.154 -3.942 3.809 1.00 97.00 198 TYR A O 1
ATOM 1691 N N . TYR A 1 199 ? -15.555 -1.801 3.232 1.00 97.62 199 TYR A N 1
ATOM 1692 C CA . TYR A 1 199 ? -16.993 -1.840 3.465 1.00 97.62 199 TYR A CA 1
ATOM 1693 C C . TYR A 1 199 ? -17.658 -2.972 2.676 1.00 97.62 199 TYR A C 1
ATOM 1695 O O . TYR A 1 199 ? -18.339 -3.823 3.243 1.00 97.62 199 TYR A O 1
ATOM 1703 N N . PHE A 1 200 ? -17.401 -3.030 1.367 1.00 96.69 200 PHE A N 1
ATOM 1704 C CA . PHE A 1 200 ? -17.946 -4.058 0.489 1.00 96.69 200 PHE A CA 1
ATOM 1705 C C . PHE A 1 200 ? -17.568 -5.479 0.937 1.00 96.69 200 PHE A C 1
ATOM 1707 O O . PHE A 1 200 ? -18.440 -6.352 0.980 1.00 96.69 200 PHE A O 1
ATOM 1714 N N . VAL A 1 201 ? -16.300 -5.716 1.285 1.00 96.56 201 VAL A N 1
ATOM 1715 C CA . VAL A 1 201 ? -15.804 -7.038 1.699 1.00 96.56 201 VAL A CA 1
ATOM 1716 C C . VAL A 1 201 ? -16.538 -7.544 2.939 1.00 96.56 201 VAL A C 1
ATOM 1718 O O . VAL A 1 201 ? -17.020 -8.676 2.932 1.00 96.56 201 VAL A O 1
ATOM 1721 N N . PHE A 1 202 ? -16.654 -6.725 3.986 1.00 96.38 202 PHE A N 1
ATOM 1722 C CA . PHE A 1 202 ? -17.258 -7.165 5.247 1.00 96.38 202 PHE A CA 1
ATOM 1723 C C . PHE A 1 202 ? -18.790 -7.203 5.189 1.00 96.38 202 PHE A C 1
ATOM 1725 O O . PHE A 1 202 ? -19.384 -8.162 5.683 1.00 96.38 202 PHE A O 1
ATOM 1732 N N . CYS A 1 203 ? -19.445 -6.276 4.482 1.00 95.88 203 CYS A N 1
ATOM 1733 C CA . CYS A 1 203 ? -20.889 -6.375 4.242 1.00 95.88 203 CYS A CA 1
ATOM 1734 C C . CYS A 1 203 ? -21.266 -7.626 3.435 1.00 95.88 203 CYS A C 1
ATOM 1736 O O . CYS A 1 203 ? -22.286 -8.253 3.713 1.00 95.88 203 CYS A O 1
ATOM 1738 N N . SER A 1 204 ? -20.429 -8.049 2.482 1.00 94.94 204 SER A N 1
ATOM 1739 C CA . SER A 1 204 ? -20.660 -9.291 1.721 1.00 94.94 204 SER A CA 1
ATOM 1740 C C . SER A 1 204 ? -20.547 -10.558 2.573 1.00 94.94 204 SER A C 1
ATOM 1742 O O . SER A 1 204 ? -21.019 -11.614 2.163 1.00 94.94 204 SER A O 1
ATOM 1744 N N . GLN A 1 205 ? -19.938 -10.462 3.757 1.00 94.25 205 GLN A N 1
ATOM 1745 C CA . GLN A 1 205 ? -19.853 -11.545 4.739 1.00 94.25 205 GLN A CA 1
ATOM 1746 C C . GLN A 1 205 ? -21.008 -11.513 5.756 1.00 94.25 205 GLN A C 1
ATOM 1748 O O . GLN A 1 205 ? -21.036 -12.339 6.663 1.00 94.25 205 GLN A O 1
ATOM 1753 N N . GLY A 1 206 ? -21.964 -10.590 5.600 1.00 94.31 206 GLY A N 1
ATOM 1754 C CA . GLY A 1 206 ? -23.146 -10.477 6.456 1.00 94.31 206 GLY A CA 1
ATOM 1755 C C . GLY A 1 206 ? -23.007 -9.509 7.631 1.00 94.31 206 GLY A C 1
ATOM 1756 O O . GLY A 1 206 ? -23.888 -9.496 8.483 1.00 94.31 206 GLY A O 1
ATOM 1757 N N . PHE A 1 207 ? -21.945 -8.699 7.688 1.00 95.94 207 PHE A N 1
ATOM 1758 C CA . PHE A 1 207 ? -21.720 -7.765 8.794 1.00 95.94 207 PHE A CA 1
ATOM 1759 C C . PHE A 1 207 ? -22.259 -6.355 8.522 1.00 95.94 207 PHE A C 1
ATOM 1761 O O . PHE A 1 207 ? -22.069 -5.790 7.437 1.00 95.94 207 PHE A O 1
ATOM 1768 N N . GLU A 1 208 ? -22.832 -5.728 9.550 1.00 96.25 208 GLU A N 1
ATOM 1769 C CA . GLU A 1 208 ? -23.031 -4.277 9.590 1.00 96.25 208 GLU A CA 1
ATOM 1770 C C . GLU A 1 208 ? -21.652 -3.615 9.718 1.00 96.25 208 GLU A C 1
ATOM 1772 O O . GLU A 1 208 ? -20.985 -3.745 10.740 1.00 96.25 208 GLU A O 1
ATOM 1777 N N . THR A 1 209 ? -21.180 -2.949 8.662 1.00 96.94 209 THR A N 1
ATOM 1778 C CA . THR A 1 209 ? -19.794 -2.461 8.601 1.00 96.94 209 THR A CA 1
ATOM 1779 C C . THR A 1 209 ? -19.720 -0.943 8.714 1.00 96.94 209 THR A C 1
ATOM 1781 O O . THR A 1 209 ? -20.419 -0.228 8.000 1.00 96.94 209 THR A O 1
ATOM 1784 N N . GLN A 1 210 ? -18.811 -0.446 9.550 1.00 97.06 210 GLN A N 1
ATOM 1785 C CA . GLN A 1 210 ? -18.468 0.966 9.676 1.00 97.06 210 GLN A CA 1
ATOM 1786 C C . GLN A 1 210 ? -16.969 1.155 9.416 1.00 97.06 210 GLN A C 1
ATOM 1788 O O . GLN A 1 210 ? -16.116 0.587 10.094 1.00 97.06 210 GLN A O 1
ATOM 1793 N N . CYS A 1 211 ? -16.629 1.983 8.428 1.00 97.25 211 CYS A N 1
ATOM 1794 C CA . CYS A 1 211 ? -15.242 2.367 8.167 1.00 97.25 211 CYS A CA 1
ATOM 1795 C C . CYS A 1 211 ? -14.900 3.647 8.930 1.00 97.25 211 CYS A C 1
ATOM 1797 O O . CYS A 1 211 ? -15.678 4.606 8.914 1.00 97.25 211 CYS A O 1
ATOM 1799 N N . ARG A 1 212 ? -13.743 3.668 9.590 1.00 95.88 212 ARG A N 1
ATOM 1800 C CA . ARG A 1 212 ? -13.284 4.775 10.428 1.00 95.88 212 ARG A CA 1
ATOM 1801 C C . ARG A 1 212 ? -11.877 5.177 10.037 1.00 95.88 212 ARG A C 1
ATOM 1803 O O . ARG A 1 212 ? -10.970 4.348 10.019 1.00 95.88 212 ARG A O 1
ATOM 1810 N N . VAL A 1 213 ? -11.706 6.460 9.761 1.00 95.44 213 VAL A N 1
ATOM 1811 C CA . VAL A 1 213 ? -10.389 7.061 9.563 1.00 95.44 213 VAL A CA 1
ATOM 1812 C C . VAL A 1 213 ? -10.034 7.807 10.827 1.00 95.44 213 VAL A C 1
ATOM 1814 O O . VAL A 1 213 ? -10.819 8.635 11.289 1.00 95.44 213 VAL A O 1
ATOM 1817 N N . VAL A 1 214 ? -8.871 7.510 11.394 1.00 95.38 214 VAL A N 1
ATOM 1818 C CA . VAL A 1 214 ? -8.416 8.164 12.619 1.00 95.38 214 VAL A CA 1
ATOM 1819 C C . VAL A 1 214 ? -7.106 8.880 12.335 1.00 95.38 214 VAL A C 1
ATOM 1821 O O . VAL A 1 214 ? -6.056 8.251 12.189 1.00 95.38 214 VAL A O 1
ATOM 1824 N N . SER A 1 215 ? -7.167 10.208 12.263 1.00 95.00 215 SER A N 1
ATOM 1825 C CA . SER A 1 215 ? -5.975 11.052 12.231 1.00 95.00 215 SER A CA 1
ATOM 1826 C C . SER A 1 215 ? -5.350 11.075 13.620 1.00 95.00 215 SER A C 1
ATOM 1828 O O . SER A 1 215 ? -6.024 11.371 14.603 1.00 95.00 215 SER A O 1
ATOM 1830 N N . LEU A 1 216 ? -4.062 10.755 13.699 1.00 96.06 216 LEU A N 1
ATOM 1831 C CA . LEU A 1 216 ? -3.276 10.680 14.930 1.00 96.06 216 LEU A CA 1
ATOM 1832 C C . LEU A 1 216 ? -2.433 11.940 15.172 1.00 96.06 216 LEU A C 1
ATOM 1834 O O . LEU A 1 216 ? -1.876 12.111 16.254 1.00 96.06 216 LEU A O 1
ATOM 1838 N N . TYR A 1 217 ? -2.326 12.821 14.180 1.00 94.12 217 TYR A N 1
ATOM 1839 C CA . TYR A 1 217 ? -1.586 14.081 14.235 1.00 94.12 217 TYR A CA 1
ATOM 1840 C C . TYR A 1 217 ? -2.264 15.113 13.312 1.00 94.12 217 TYR A C 1
ATOM 1842 O O . TYR A 1 217 ? -2.741 14.714 12.247 1.00 94.12 217 TYR A O 1
ATOM 1850 N N . PRO A 1 218 ? -2.315 16.417 13.672 1.00 93.25 218 PRO A N 1
ATOM 1851 C CA . PRO A 1 218 ? -1.781 17.050 14.891 1.00 93.25 218 PRO A CA 1
ATOM 1852 C C . PRO A 1 218 ? -2.640 16.833 16.143 1.00 93.25 218 PRO A C 1
ATOM 1854 O O . PRO A 1 218 ? -2.239 17.193 17.246 1.00 93.25 218 PRO A O 1
ATOM 1857 N N . SER A 1 219 ? -3.816 16.237 15.996 1.00 92.69 219 SER A N 1
ATOM 1858 C CA . SER A 1 219 ? -4.699 15.843 17.090 1.00 92.69 219 SER A CA 1
ATOM 1859 C C . SER A 1 219 ? -5.518 14.625 16.673 1.00 92.69 219 SER A C 1
ATOM 1861 O O . SER A 1 219 ? -5.592 14.299 15.488 1.00 92.69 219 SER A O 1
ATOM 1863 N N . ILE A 1 220 ? -6.118 13.943 17.653 1.00 95.81 220 ILE A N 1
ATOM 1864 C CA . ILE A 1 220 ? -7.004 12.811 17.385 1.00 95.81 220 ILE A CA 1
ATOM 1865 C C . ILE A 1 220 ? -8.284 13.332 16.734 1.00 95.81 220 ILE A C 1
ATOM 1867 O O . ILE A 1 220 ? -9.038 14.084 17.355 1.00 95.81 220 ILE A O 1
ATOM 1871 N N . LYS A 1 221 ? -8.542 12.905 15.499 1.00 94.62 221 LYS A N 1
ATOM 1872 C CA . LYS A 1 221 ? -9.800 13.156 14.789 1.00 94.62 221 LYS A CA 1
ATOM 1873 C C . LYS A 1 221 ? -10.289 11.854 14.172 1.00 94.62 221 LYS A C 1
ATOM 1875 O O . LYS A 1 221 ? -9.576 11.247 13.383 1.00 94.62 221 LYS A O 1
ATOM 1880 N N . GLU A 1 222 ? -11.505 11.453 14.522 1.00 94.62 222 GLU A N 1
ATOM 1881 C CA . GLU A 1 222 ? -12.188 10.313 13.912 1.00 94.62 222 GLU A CA 1
ATOM 1882 C C . GLU A 1 222 ? -13.194 10.814 12.874 1.00 94.62 222 GLU A C 1
ATOM 1884 O O . GLU A 1 222 ? -14.025 11.677 13.163 1.00 94.62 222 GLU A O 1
ATOM 1889 N N . GLU A 1 223 ? -13.140 10.242 11.677 1.00 94.44 223 GLU A N 1
ATOM 1890 C CA . GLU A 1 223 ? -14.153 10.403 10.643 1.00 94.44 223 GLU A CA 1
ATOM 1891 C C . GLU A 1 223 ? -14.794 9.050 10.336 1.00 94.44 223 GLU A C 1
ATOM 1893 O O . GLU A 1 223 ? -14.110 8.049 10.108 1.00 94.44 223 GLU A O 1
ATOM 1898 N N . ARG A 1 224 ? -16.129 9.021 10.336 1.00 95.81 224 ARG A N 1
ATOM 1899 C CA . ARG A 1 224 ? -16.920 7.832 10.017 1.00 95.81 224 ARG A CA 1
ATOM 1900 C C . ARG A 1 224 ? -17.401 7.920 8.583 1.00 95.81 224 ARG A C 1
ATOM 1902 O O . ARG A 1 224 ? -18.129 8.842 8.225 1.00 95.81 224 ARG A O 1
ATOM 1909 N N . LEU A 1 225 ? -17.015 6.937 7.782 1.00 95.69 225 LEU A N 1
ATOM 1910 C CA . LEU A 1 225 ? -17.393 6.864 6.380 1.00 95.69 225 LEU A CA 1
ATOM 1911 C C . LEU A 1 225 ? -18.632 5.992 6.218 1.00 95.69 225 LEU A C 1
ATOM 1913 O O . LEU A 1 225 ? -18.726 4.911 6.798 1.00 95.69 225 LEU A O 1
ATOM 1917 N N . SER A 1 226 ? -19.576 6.458 5.412 1.00 91.25 226 SER A N 1
ATOM 1918 C CA . SER A 1 226 ? -20.763 5.697 5.033 1.00 91.25 226 SER A CA 1
ATOM 1919 C C . SER A 1 226 ? -20.853 5.635 3.516 1.00 91.25 226 SER A C 1
ATOM 1921 O O . SER A 1 226 ? -20.453 6.569 2.818 1.00 91.25 226 SER A O 1
ATOM 1923 N N . PHE A 1 227 ? -21.347 4.511 3.010 1.00 96.19 227 PHE A N 1
ATOM 1924 C CA . PHE A 1 227 ? -21.495 4.274 1.583 1.00 96.19 227 PHE A CA 1
ATOM 1925 C C . PHE A 1 227 ? -22.895 3.747 1.319 1.00 96.19 227 PHE A C 1
ATOM 1927 O O . PHE A 1 227 ? -23.347 2.811 1.976 1.00 96.19 227 PHE A O 1
ATOM 1934 N N . ASP A 1 228 ? -23.586 4.352 0.360 1.00 94.69 228 ASP A N 1
ATOM 1935 C CA . ASP A 1 228 ? -24.851 3.820 -0.120 1.00 94.69 228 ASP A CA 1
ATOM 1936 C C . ASP A 1 228 ? -24.631 2.667 -1.113 1.00 94.69 228 ASP A C 1
ATOM 1938 O O . ASP A 1 228 ? -23.534 2.441 -1.639 1.00 94.69 228 ASP A O 1
ATOM 1942 N N . LYS A 1 229 ? -25.710 1.929 -1.379 1.00 94.69 229 LYS A N 1
ATOM 1943 C CA . LYS A 1 229 ? -25.690 0.768 -2.269 1.00 94.69 229 LYS A CA 1
ATOM 1944 C C . LYS A 1 229 ? -25.225 1.117 -3.687 1.00 94.69 229 LYS A C 1
ATOM 1946 O O . LYS A 1 229 ? -24.430 0.366 -4.247 1.00 94.69 229 LYS A O 1
ATOM 1951 N N . ASN A 1 230 ? -25.672 2.241 -4.245 1.00 96.81 230 ASN A N 1
ATOM 1952 C CA . ASN A 1 230 ? -25.328 2.632 -5.613 1.00 96.81 230 ASN A CA 1
ATOM 1953 C C . ASN A 1 230 ? -23.825 2.922 -5.723 1.00 96.81 230 ASN A C 1
ATOM 1955 O O . ASN A 1 230 ? -23.158 2.410 -6.614 1.00 96.81 230 ASN A O 1
ATOM 1959 N N . SER A 1 231 ? -23.273 3.652 -4.753 1.00 96.81 231 SER A N 1
ATOM 1960 C CA . SER A 1 231 ? -21.849 3.988 -4.655 1.00 96.81 231 SER A CA 1
ATOM 1961 C C . SER A 1 231 ? -20.940 2.755 -4.549 1.00 96.81 231 SER A C 1
ATOM 1963 O O . SER A 1 231 ? -19.794 2.781 -5.016 1.00 96.81 231 SER A O 1
ATOM 1965 N N . ILE A 1 232 ? -21.441 1.675 -3.938 1.00 97.81 232 ILE A N 1
ATOM 1966 C CA . ILE A 1 232 ? -20.763 0.376 -3.843 1.00 97.81 232 ILE A CA 1
ATOM 1967 C C . ILE A 1 232 ? -20.921 -0.442 -5.129 1.00 97.81 232 ILE A C 1
ATOM 1969 O O . ILE A 1 232 ? -19.956 -1.073 -5.560 1.00 97.81 232 ILE A O 1
ATOM 1973 N N . ASP A 1 233 ? -22.089 -0.423 -5.768 1.00 97.56 233 ASP A N 1
ATOM 1974 C CA . ASP A 1 233 ? -22.312 -1.120 -7.038 1.00 97.56 233 ASP A CA 1
ATOM 1975 C C . ASP A 1 233 ? -21.472 -0.501 -8.172 1.00 97.56 233 ASP A C 1
ATOM 1977 O O . ASP A 1 233 ? -20.751 -1.225 -8.860 1.00 97.56 233 ASP A O 1
ATOM 1981 N N . GLU A 1 234 ? -21.412 0.832 -8.265 1.00 98.12 234 GLU A N 1
ATOM 1982 C CA . GLU A 1 234 ? -20.498 1.551 -9.168 1.00 98.12 234 GLU A CA 1
ATOM 1983 C C . GLU A 1 234 ? -19.030 1.176 -8.926 1.00 98.12 234 GLU A C 1
ATOM 1985 O O . GLU A 1 234 ? -18.231 1.053 -9.859 1.00 98.12 234 GLU A O 1
ATOM 1990 N N . TYR A 1 235 ? -18.657 0.974 -7.661 1.00 98.12 235 TYR A N 1
ATOM 1991 C CA . TYR A 1 235 ? -17.295 0.603 -7.305 1.00 98.12 235 TYR A CA 1
ATOM 1992 C C . TYR A 1 235 ? -16.954 -0.842 -7.698 1.00 98.12 235 TYR A C 1
ATOM 1994 O O . TYR A 1 235 ? -15.838 -1.102 -8.150 1.00 98.12 235 TYR A O 1
ATOM 2002 N N . LYS A 1 236 ? -17.906 -1.781 -7.617 1.00 98.25 236 LYS A N 1
ATOM 2003 C CA . LYS A 1 236 ? -17.723 -3.143 -8.154 1.00 98.25 236 LYS A CA 1
ATOM 2004 C C . LYS A 1 236 ? -17.522 -3.116 -9.668 1.00 98.25 236 LYS A C 1
ATOM 2006 O O . LYS A 1 236 ? -16.635 -3.799 -10.175 1.00 98.25 236 LYS A O 1
ATOM 2011 N N . ASP A 1 237 ? -18.287 -2.297 -10.385 1.00 98.38 237 ASP A N 1
ATOM 2012 C CA . ASP A 1 237 ? -18.134 -2.149 -11.836 1.00 98.38 237 ASP A CA 1
ATOM 2013 C C . ASP A 1 237 ? -16.794 -1.507 -12.210 1.00 98.38 237 ASP A C 1
ATOM 2015 O O . ASP A 1 237 ? -16.133 -1.934 -13.163 1.00 98.38 237 ASP A O 1
ATOM 2019 N N . PHE A 1 238 ? -16.333 -0.542 -11.410 1.00 98.19 238 PHE A N 1
ATOM 2020 C CA . PHE A 1 238 ? -14.977 -0.013 -11.512 1.00 98.19 238 PHE A CA 1
ATOM 2021 C C . PHE A 1 238 ? -13.916 -1.114 -11.340 1.00 98.19 238 PHE A C 1
ATOM 2023 O O . PHE A 1 238 ? -13.000 -1.191 -12.164 1.00 98.19 238 PHE A O 1
ATOM 2030 N N . ILE A 1 239 ? -14.047 -1.986 -10.330 1.00 98.38 239 ILE A N 1
ATOM 2031 C CA . ILE A 1 239 ? -13.122 -3.112 -10.110 1.00 98.38 239 ILE A CA 1
ATOM 2032 C C . ILE A 1 239 ? -13.080 -4.022 -11.338 1.00 98.38 239 ILE A C 1
ATOM 2034 O O . ILE A 1 239 ? -11.991 -4.300 -11.839 1.00 98.38 239 ILE A O 1
ATOM 2038 N N . ARG A 1 240 ? -14.243 -4.441 -11.855 1.00 98.38 240 ARG A N 1
ATOM 2039 C CA . ARG A 1 240 ? -14.339 -5.316 -13.037 1.00 98.38 240 ARG A CA 1
ATOM 2040 C C . ARG A 1 240 ? -13.648 -4.702 -14.248 1.00 98.38 240 ARG A C 1
ATOM 2042 O O . ARG A 1 240 ? -12.748 -5.307 -14.827 1.00 98.38 240 ARG A O 1
ATOM 2049 N N . LYS A 1 241 ? -13.975 -3.447 -14.565 1.00 98.25 241 LYS A N 1
ATOM 2050 C CA . LYS A 1 241 ? -13.369 -2.721 -15.690 1.00 98.25 241 LYS A CA 1
ATOM 2051 C C . LYS A 1 241 ? -11.856 -2.558 -15.525 1.00 98.25 241 LYS A C 1
ATOM 2053 O O . LYS A 1 241 ? -11.106 -2.696 -16.491 1.00 98.25 241 LYS A O 1
ATOM 2058 N N . SER A 1 242 ? -11.395 -2.237 -14.318 1.00 97.75 242 SER A N 1
ATOM 2059 C CA . SER A 1 242 ? -9.968 -2.106 -14.011 1.00 97.75 242 SER A CA 1
ATOM 2060 C C . SER A 1 242 ? -9.231 -3.442 -14.167 1.00 97.75 242 SER A C 1
ATOM 2062 O O . SER A 1 242 ? -8.191 -3.502 -14.831 1.00 97.75 242 SER A O 1
ATOM 2064 N N . TYR A 1 243 ? -9.796 -4.520 -13.620 1.00 98.06 243 TYR A N 1
ATOM 2065 C CA . TYR A 1 243 ? -9.278 -5.876 -13.768 1.00 98.06 243 TYR A CA 1
ATOM 2066 C C . TYR A 1 243 ? -9.155 -6.271 -15.240 1.00 98.06 243 TYR A C 1
ATOM 2068 O O . TYR A 1 243 ? -8.066 -6.660 -15.663 1.00 98.06 243 TYR A O 1
ATOM 2076 N N . ASP A 1 244 ? -10.210 -6.087 -16.036 1.00 98.06 244 ASP A N 1
ATOM 2077 C CA . ASP A 1 244 ? -10.204 -6.413 -17.465 1.00 98.06 244 ASP A CA 1
ATOM 2078 C C . ASP A 1 244 ? -9.132 -5.633 -18.228 1.00 98.06 244 ASP A C 1
ATOM 2080 O O . ASP A 1 244 ? -8.424 -6.195 -19.067 1.00 98.06 244 ASP A O 1
ATOM 2084 N N . ASN A 1 245 ? -8.946 -4.351 -17.901 1.00 97.69 245 ASN A N 1
ATOM 2085 C CA . ASN A 1 245 ? -7.902 -3.526 -18.505 1.00 97.69 245 ASN A CA 1
ATOM 2086 C C . ASN A 1 245 ? -6.494 -4.050 -18.188 1.00 97.69 245 ASN A C 1
ATOM 2088 O O . ASN A 1 245 ? -5.653 -4.138 -19.088 1.00 97.69 245 ASN A O 1
ATOM 2092 N N . ILE A 1 246 ? -6.222 -4.396 -16.924 1.00 97.19 246 ILE A N 1
ATOM 2093 C CA . ILE A 1 246 ? -4.927 -4.959 -16.509 1.00 97.19 246 ILE A CA 1
ATOM 2094 C C . ILE A 1 246 ? -4.719 -6.323 -17.166 1.00 97.19 246 ILE A C 1
ATOM 2096 O O . ILE A 1 246 ? -3.661 -6.570 -17.744 1.00 97.19 246 ILE A O 1
ATOM 2100 N N . LYS A 1 247 ? -5.727 -7.196 -17.108 1.00 97.00 247 LYS A N 1
ATOM 2101 C CA . LYS A 1 247 ? -5.682 -8.551 -17.657 1.00 97.00 247 LYS A CA 1
ATOM 2102 C C . LYS A 1 247 ? -5.421 -8.530 -19.159 1.00 97.00 247 LYS A C 1
ATOM 2104 O O . LYS A 1 247 ? -4.441 -9.124 -19.597 1.00 97.00 247 LYS A O 1
ATOM 2109 N N . LYS A 1 248 ? -6.206 -7.767 -19.927 1.00 97.19 248 LYS A N 1
ATOM 2110 C CA . LYS A 1 248 ? -6.027 -7.616 -21.379 1.00 97.19 248 LYS A CA 1
ATOM 2111 C C . LYS A 1 248 ? -4.638 -7.086 -21.725 1.00 97.19 248 LYS A C 1
ATOM 2113 O O . LYS A 1 248 ? -3.977 -7.618 -22.609 1.00 97.19 248 LYS A O 1
ATOM 2118 N N . PHE A 1 249 ? -4.161 -6.071 -21.003 1.00 96.81 249 PHE A N 1
ATOM 2119 C CA . PHE A 1 249 ? -2.813 -5.548 -21.213 1.00 96.81 249 PHE A CA 1
ATOM 2120 C C . PHE A 1 249 ? -1.735 -6.613 -20.960 1.00 96.81 249 PHE A C 1
ATOM 2122 O O . PHE A 1 249 ? -0.748 -6.689 -21.693 1.00 96.81 249 PHE A O 1
ATOM 2129 N N . MET A 1 250 ? -1.911 -7.446 -19.933 1.00 95.12 250 MET A N 1
ATOM 2130 C CA . MET A 1 250 ? -0.993 -8.545 -19.639 1.00 95.12 250 MET A CA 1
ATOM 2131 C C . MET A 1 250 ? -1.097 -9.695 -20.644 1.00 95.12 250 MET A C 1
ATOM 2133 O O . MET A 1 250 ? -0.077 -10.316 -20.940 1.00 95.12 250 MET A O 1
ATOM 2137 N N . ASP A 1 251 ? -2.283 -9.952 -21.192 1.00 94.56 251 ASP A N 1
ATOM 2138 C CA . ASP A 1 251 ? -2.486 -10.925 -22.266 1.00 94.56 251 ASP A CA 1
ATOM 2139 C C . ASP A 1 251 ? -1.779 -10.493 -23.549 1.00 94.56 251 ASP A C 1
ATOM 2141 O O . ASP A 1 251 ? -1.067 -11.301 -24.141 1.00 94.56 251 ASP A O 1
ATOM 2145 N N . ASP A 1 252 ? -1.841 -9.209 -23.910 1.00 93.62 252 ASP A N 1
ATOM 2146 C CA . ASP A 1 252 ? -1.050 -8.662 -25.019 1.00 93.62 252 ASP A CA 1
ATOM 2147 C C . ASP A 1 252 ? 0.459 -8.873 -24.806 1.00 93.62 252 ASP A C 1
ATOM 2149 O O . ASP A 1 252 ? 1.207 -9.094 -25.757 1.00 93.62 252 ASP A O 1
ATOM 2153 N N . CYS A 1 253 ? 0.931 -8.803 -23.555 1.00 92.06 253 CYS A N 1
ATOM 2154 C CA . CYS A 1 253 ? 2.348 -8.979 -23.228 1.00 92.06 253 CYS A CA 1
ATOM 2155 C C . CYS A 1 253 ? 2.820 -10.438 -23.335 1.00 92.06 253 CYS A C 1
ATOM 2157 O O . CYS A 1 253 ? 4.028 -10.680 -23.287 1.00 92.06 253 CYS A O 1
ATOM 2159 N N . ARG A 1 254 ? 1.915 -11.415 -23.506 1.00 89.62 254 ARG A N 1
ATOM 2160 C CA . ARG A 1 254 ? 2.283 -12.827 -23.726 1.00 89.62 254 ARG A CA 1
ATOM 2161 C C . ARG A 1 254 ? 3.135 -13.009 -24.981 1.00 89.62 254 ARG A C 1
ATOM 2163 O O . ARG A 1 254 ? 3.948 -13.927 -25.022 1.00 89.62 254 ARG A O 1
ATOM 2170 N N . ILE A 1 255 ? 3.007 -12.116 -25.966 1.00 87.12 255 ILE A N 1
ATOM 2171 C CA . ILE A 1 255 ? 3.797 -12.164 -27.203 1.00 87.12 255 ILE A CA 1
ATOM 2172 C C . ILE A 1 255 ? 5.311 -12.165 -26.929 1.00 87.12 255 ILE A C 1
ATOM 2174 O O . ILE A 1 255 ? 6.049 -12.914 -27.565 1.00 87.12 255 ILE A O 1
ATOM 2178 N N . PHE A 1 256 ? 5.758 -11.431 -25.903 1.00 87.56 256 PHE A N 1
ATOM 2179 C CA . PHE A 1 256 ? 7.171 -11.317 -25.534 1.00 87.56 256 PHE A CA 1
ATOM 2180 C C . PHE A 1 256 ? 7.759 -12.612 -24.959 1.00 87.56 256 PHE A C 1
ATOM 2182 O O . PHE A 1 256 ? 8.974 -12.771 -24.906 1.00 87.56 256 PHE A O 1
ATOM 2189 N N . VAL A 1 257 ? 6.921 -13.554 -24.514 1.00 83.38 257 VAL A N 1
ATOM 2190 C CA . VAL A 1 257 ? 7.375 -14.841 -23.959 1.00 83.38 257 VAL A CA 1
ATOM 2191 C C . VAL A 1 257 ? 7.923 -15.760 -25.054 1.00 83.38 257 VAL A C 1
ATOM 2193 O O . VAL A 1 257 ? 8.793 -16.589 -24.790 1.00 83.38 257 VAL A O 1
ATOM 2196 N N . HIS A 1 258 ? 7.426 -15.609 -26.283 1.00 78.81 258 HIS A N 1
ATOM 2197 C CA . HIS A 1 258 ? 7.771 -16.459 -27.424 1.00 78.81 258 HIS A CA 1
ATOM 2198 C C . HIS A 1 258 ? 8.828 -15.844 -28.349 1.00 78.81 258 HIS A C 1
ATOM 2200 O O . HIS A 1 258 ? 9.176 -16.449 -29.360 1.00 78.81 258 HIS A O 1
ATOM 2206 N N . GLN A 1 259 ? 9.336 -14.663 -28.005 1.00 79.44 259 GLN A N 1
ATOM 2207 C CA . GLN A 1 259 ? 10.338 -13.937 -28.773 1.00 79.44 259 GLN A CA 1
ATOM 2208 C C . GLN A 1 259 ? 11.733 -14.125 -28.160 1.00 79.44 259 GLN A C 1
ATOM 2210 O O . GLN A 1 259 ? 11.891 -14.183 -26.940 1.00 79.44 259 GLN A O 1
ATOM 2215 N N . ASP A 1 260 ? 12.741 -14.233 -29.022 1.00 77.62 260 ASP A N 1
ATOM 2216 C CA . ASP A 1 260 ? 14.160 -14.292 -28.661 1.00 77.62 260 ASP A CA 1
ATOM 2217 C C . ASP A 1 260 ? 14.944 -13.502 -29.710 1.00 77.62 260 ASP A C 1
ATOM 2219 O O . ASP A 1 260 ? 15.312 -14.017 -30.768 1.00 77.62 260 ASP A O 1
ATOM 2223 N N . HIS A 1 261 ? 15.120 -12.208 -29.449 1.00 78.12 261 HIS A N 1
ATOM 2224 C CA . HIS A 1 261 ? 15.861 -11.309 -30.325 1.00 78.12 261 HIS A CA 1
ATOM 2225 C C . HIS A 1 261 ? 16.480 -10.152 -29.541 1.00 78.12 261 HIS A C 1
ATOM 2227 O O . HIS A 1 261 ? 16.096 -9.851 -28.411 1.00 78.12 261 HIS A O 1
ATOM 2233 N N . GLU A 1 262 ? 17.476 -9.497 -30.144 1.00 76.88 262 GLU A N 1
ATOM 2234 C CA . GLU A 1 262 ? 18.344 -8.541 -29.442 1.00 76.88 262 GLU A CA 1
ATOM 2235 C C . GLU A 1 262 ? 17.618 -7.306 -28.889 1.00 76.88 262 GLU A C 1
ATOM 2237 O O . GLU A 1 262 ? 18.071 -6.770 -27.880 1.00 76.88 262 GLU A O 1
ATOM 2242 N N . ASN A 1 263 ? 16.491 -6.912 -29.493 1.00 83.56 263 ASN A N 1
ATOM 2243 C CA . ASN A 1 263 ? 15.725 -5.706 -29.147 1.00 83.56 263 ASN A CA 1
ATOM 2244 C C . ASN A 1 263 ? 14.483 -5.987 -28.281 1.00 83.56 263 ASN A C 1
ATOM 2246 O O . ASN A 1 263 ? 13.660 -5.098 -28.064 1.00 83.56 263 ASN A O 1
ATOM 2250 N N . LEU A 1 264 ? 14.314 -7.220 -27.790 1.00 87.38 264 LEU A N 1
ATOM 2251 C CA . LEU A 1 264 ? 13.118 -7.620 -27.044 1.00 87.38 264 LEU A CA 1
ATOM 2252 C C . LEU A 1 264 ? 12.874 -6.742 -25.808 1.00 87.38 264 LEU A C 1
ATOM 2254 O O . LEU A 1 264 ? 11.735 -6.418 -25.476 1.00 87.38 264 LEU A O 1
ATOM 2258 N N . PHE A 1 265 ? 13.937 -6.357 -25.097 1.00 89.56 265 PHE A N 1
ATOM 2259 C CA . PHE A 1 265 ? 13.780 -5.541 -23.898 1.00 89.56 265 PHE A CA 1
ATOM 2260 C C . PHE A 1 265 ? 13.298 -4.130 -24.244 1.00 89.56 265 PHE A C 1
ATOM 2262 O O . PHE A 1 265 ? 12.416 -3.605 -23.575 1.00 89.56 265 PHE A O 1
ATOM 2269 N N . GLU A 1 266 ? 13.821 -3.542 -25.309 1.00 90.88 266 GLU A N 1
ATOM 2270 C CA . GLU A 1 266 ? 13.455 -2.234 -25.834 1.00 90.88 266 GLU A CA 1
ATOM 2271 C C . GLU A 1 266 ? 11.979 -2.212 -26.265 1.00 90.88 266 GLU A C 1
ATOM 2273 O O . GLU A 1 266 ? 11.245 -1.310 -25.863 1.00 90.88 266 GLU A O 1
ATOM 2278 N N . GLU A 1 267 ? 11.496 -3.258 -26.940 1.00 92.56 267 GLU A N 1
ATOM 2279 C CA . GLU A 1 267 ? 10.072 -3.415 -27.286 1.00 92.56 267 GLU A CA 1
ATOM 2280 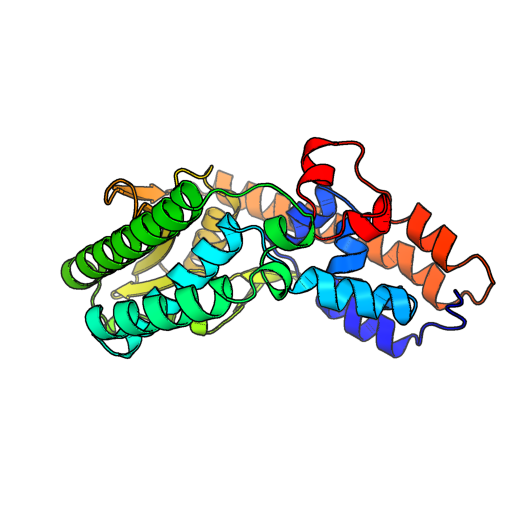C C . GLU A 1 267 ? 9.171 -3.544 -26.045 1.00 92.56 267 GLU A C 1
ATOM 2282 O O . GLU A 1 267 ? 8.104 -2.924 -25.958 1.00 92.56 267 GLU A O 1
ATOM 2287 N N . ILE A 1 268 ? 9.610 -4.298 -25.029 1.00 93.31 268 ILE A N 1
ATOM 2288 C CA . ILE A 1 268 ? 8.921 -4.359 -23.730 1.00 93.31 268 ILE A CA 1
ATOM 2289 C C . ILE A 1 268 ? 8.860 -2.954 -23.121 1.00 93.31 268 ILE A C 1
ATOM 2291 O O . ILE A 1 268 ? 7.804 -2.507 -22.670 1.00 93.31 268 ILE A O 1
ATOM 2295 N N . LEU A 1 269 ? 9.975 -2.226 -23.111 1.00 94.56 269 LEU A N 1
ATOM 2296 C CA . LEU A 1 269 ? 10.032 -0.865 -22.593 1.00 94.56 269 LEU A CA 1
ATOM 2297 C C . LEU A 1 269 ? 9.069 0.072 -23.356 1.00 94.56 269 LEU A C 1
ATOM 2299 O O . LEU A 1 269 ? 8.412 0.903 -22.718 1.00 94.56 269 LEU A O 1
ATOM 2303 N N . GLU A 1 270 ? 8.922 -0.074 -24.672 1.00 94.75 270 GLU A N 1
ATOM 2304 C CA . GLU A 1 270 ? 7.958 0.681 -25.485 1.00 94.75 270 GLU A CA 1
ATOM 2305 C C . GLU A 1 270 ? 6.495 0.339 -25.174 1.00 94.75 270 GLU A C 1
ATOM 2307 O O . GLU A 1 270 ? 5.651 1.240 -25.146 1.00 94.75 270 GLU A O 1
ATOM 2312 N N . LYS A 1 271 ? 6.173 -0.929 -24.883 1.00 95.94 271 LYS A N 1
ATOM 2313 C CA . LYS A 1 271 ? 4.826 -1.328 -24.430 1.00 95.94 271 LYS A CA 1
ATOM 2314 C C . LYS A 1 271 ? 4.527 -0.773 -23.034 1.00 95.94 271 LYS A C 1
ATOM 2316 O O . LYS A 1 271 ? 3.431 -0.272 -22.780 1.00 95.94 271 LYS A O 1
ATOM 2321 N N . PHE A 1 272 ? 5.504 -0.811 -22.128 1.00 96.88 272 PHE A N 1
ATOM 2322 C CA . PHE A 1 272 ? 5.400 -0.272 -20.772 1.00 96.88 272 PHE A CA 1
ATOM 2323 C C . PHE A 1 272 ? 5.887 1.183 -20.710 1.00 96.88 272 PHE A C 1
ATOM 2325 O O . PHE A 1 272 ? 6.888 1.489 -20.058 1.00 96.88 272 PHE A O 1
ATOM 2332 N N . LYS A 1 273 ? 5.177 2.098 -21.379 1.00 96.12 273 LYS A N 1
ATOM 2333 C CA . LYS A 1 273 ? 5.564 3.517 -21.465 1.00 96.12 273 LYS A CA 1
ATOM 2334 C C . LYS A 1 273 ? 5.697 4.203 -20.102 1.00 96.12 273 LYS A C 1
ATOM 2336 O O . LYS A 1 273 ? 5.017 3.869 -19.125 1.00 96.12 273 LYS A O 1
ATOM 2341 N N . GLN A 1 274 ? 6.597 5.181 -20.056 1.00 96.19 274 GLN A N 1
ATOM 2342 C CA . GLN A 1 274 ? 6.669 6.147 -18.964 1.00 96.19 274 GLN A CA 1
ATOM 2343 C C . GLN A 1 274 ? 5.416 7.032 -18.973 1.00 96.19 274 GLN A C 1
ATOM 2345 O O . GLN A 1 274 ? 4.714 7.122 -19.977 1.00 96.19 274 GLN A O 1
ATOM 2350 N N . THR A 1 275 ? 5.135 7.666 -17.841 1.00 96.06 275 THR A N 1
ATOM 2351 C CA . THR A 1 275 ? 4.129 8.726 -17.768 1.00 96.06 275 THR A CA 1
ATOM 2352 C C . THR A 1 275 ? 4.753 10.057 -18.160 1.00 96.06 275 THR A C 1
ATOM 2354 O O . THR A 1 275 ? 5.902 10.323 -17.805 1.00 96.06 275 THR A O 1
ATOM 2357 N N . ASP A 1 276 ? 3.987 10.911 -18.832 1.00 93.81 276 ASP A N 1
ATOM 2358 C CA . ASP A 1 276 ? 4.422 12.271 -19.170 1.00 93.81 276 ASP A CA 1
ATOM 2359 C C . ASP A 1 276 ? 4.277 13.236 -17.978 1.00 93.81 276 ASP A C 1
ATOM 2361 O O . ASP A 1 276 ? 4.768 14.368 -17.997 1.00 93.81 276 ASP A O 1
ATOM 2365 N N . ASN A 1 277 ? 3.628 12.791 -16.895 1.00 94.75 277 ASN A N 1
ATOM 2366 C CA . ASN A 1 277 ? 3.448 13.592 -15.693 1.00 94.75 277 ASN A CA 1
ATOM 2367 C C . ASN A 1 277 ? 4.748 13.670 -14.873 1.00 94.75 277 ASN A C 1
ATOM 2369 O O . ASN A 1 277 ? 5.066 12.799 -14.057 1.00 94.75 277 ASN A O 1
ATOM 2373 N N . LYS A 1 278 ? 5.472 14.781 -15.040 1.00 91.69 278 LYS A N 1
ATOM 2374 C CA . LYS A 1 278 ? 6.737 15.052 -14.340 1.00 91.69 278 LYS A CA 1
ATOM 2375 C C . LYS A 1 278 ? 6.613 15.008 -12.813 1.00 91.69 278 LYS A C 1
ATOM 2377 O O . LYS A 1 278 ? 7.557 14.576 -12.154 1.00 91.69 278 LYS A O 1
ATOM 2382 N N . ASN A 1 279 ? 5.461 15.376 -12.245 1.00 90.19 279 ASN A N 1
ATOM 2383 C CA . ASN A 1 279 ? 5.254 15.350 -10.792 1.00 90.19 279 ASN A CA 1
ATOM 2384 C C . ASN A 1 279 ? 5.262 13.919 -10.235 1.00 90.19 279 ASN A C 1
ATOM 2386 O O . ASN A 1 279 ? 5.745 13.696 -9.125 1.00 90.19 279 ASN A O 1
ATOM 2390 N N . ILE A 1 280 ? 4.772 12.950 -11.016 1.00 90.31 280 ILE A N 1
ATOM 2391 C CA . ILE A 1 280 ? 4.854 11.523 -10.679 1.00 90.31 280 ILE A CA 1
ATOM 2392 C C . ILE A 1 280 ? 6.302 11.043 -10.829 1.00 90.31 280 ILE A C 1
ATOM 2394 O O . ILE A 1 280 ? 6.829 10.370 -9.944 1.00 90.31 280 ILE A O 1
ATOM 2398 N N . CYS A 1 281 ? 6.970 11.421 -11.923 1.00 91.56 281 CYS A N 1
ATOM 2399 C CA . CYS A 1 281 ? 8.340 10.998 -12.218 1.00 91.56 281 CYS A CA 1
ATOM 2400 C C . CYS A 1 281 ? 9.355 11.436 -11.153 1.00 91.56 281 CYS A C 1
ATOM 2402 O O . CYS A 1 281 ? 10.163 10.615 -10.723 1.00 91.56 281 CYS A O 1
ATOM 2404 N N . VAL A 1 282 ? 9.289 12.686 -10.682 1.00 86.69 282 VAL A N 1
ATOM 2405 C CA . VAL A 1 282 ? 10.225 13.226 -9.673 1.00 86.69 282 VAL A CA 1
ATOM 2406 C C 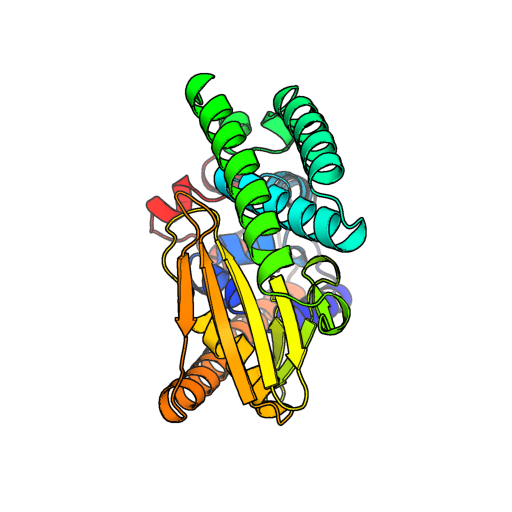. VAL A 1 282 ? 10.140 12.475 -8.340 1.00 86.69 282 VAL A C 1
ATOM 2408 O O . VAL A 1 282 ? 11.147 12.351 -7.648 1.00 86.69 282 VAL A O 1
ATOM 2411 N N . LYS A 1 283 ? 8.962 11.944 -7.994 1.00 85.69 283 LYS A N 1
ATOM 2412 C CA . LYS A 1 283 ? 8.711 11.205 -6.744 1.00 85.69 283 LYS A CA 1
ATOM 2413 C C . LYS A 1 283 ? 8.825 9.683 -6.901 1.00 85.69 283 LYS A C 1
ATOM 2415 O O . LYS A 1 283 ? 8.614 8.950 -5.938 1.00 85.69 283 LYS A O 1
ATOM 2420 N N . CYS A 1 284 ? 9.091 9.188 -8.108 1.00 90.06 284 CYS A N 1
ATOM 2421 C CA . CYS A 1 284 ? 9.118 7.759 -8.392 1.00 90.06 284 CYS A CA 1
ATOM 2422 C C . CYS A 1 284 ? 10.387 7.110 -7.829 1.00 90.06 284 CYS A C 1
ATOM 2424 O O . CYS A 1 284 ? 11.498 7.533 -8.146 1.00 90.06 284 CYS A O 1
ATOM 2426 N N . GLU A 1 285 ? 10.232 6.010 -7.089 1.00 90.69 285 GLU A N 1
ATOM 2427 C CA . GLU A 1 285 ? 11.351 5.242 -6.534 1.00 90.69 285 GLU A CA 1
ATOM 2428 C C . GLU A 1 285 ? 12.290 4.684 -7.624 1.00 90.69 285 GLU A C 1
ATOM 2430 O O . GLU A 1 285 ? 13.477 4.475 -7.383 1.00 90.69 285 GLU A O 1
ATOM 2435 N N . PHE A 1 286 ? 11.782 4.523 -8.853 1.00 94.00 286 PHE A N 1
ATOM 2436 C CA . PHE A 1 286 ? 12.510 3.989 -10.007 1.00 94.00 286 PHE A CA 1
ATOM 2437 C C . PHE A 1 286 ? 13.060 5.053 -10.965 1.00 94.00 286 PHE A C 1
ATOM 2439 O O . PHE A 1 286 ? 13.471 4.699 -12.071 1.00 94.00 286 PHE A O 1
ATOM 2446 N N . ARG A 1 287 ? 13.052 6.344 -10.598 1.00 92.25 287 ARG A N 1
ATOM 2447 C CA . ARG A 1 287 ? 13.460 7.435 -11.507 1.00 92.25 287 ARG A CA 1
ATOM 2448 C C . ARG A 1 287 ? 14.846 7.233 -12.123 1.00 92.25 287 ARG A C 1
ATOM 2450 O O . ARG A 1 287 ? 15.028 7.551 -13.294 1.00 92.25 287 ARG A O 1
ATOM 2457 N N . GLU A 1 288 ? 15.776 6.624 -11.386 1.00 94.00 288 GLU A N 1
ATOM 2458 C CA . GLU A 1 288 ? 17.131 6.344 -11.875 1.00 94.00 288 GLU A CA 1
ATOM 2459 C C . GLU A 1 288 ? 17.145 5.451 -13.120 1.00 94.00 288 GLU A C 1
ATOM 2461 O O . GLU A 1 288 ? 17.936 5.660 -14.033 1.00 94.00 288 GLU A O 1
ATOM 2466 N N . LEU A 1 289 ? 16.221 4.488 -13.197 1.00 94.00 289 LEU A N 1
ATOM 2467 C CA . LEU A 1 289 ? 16.090 3.583 -14.343 1.00 94.00 289 LEU A CA 1
ATOM 2468 C C . LEU A 1 289 ? 15.506 4.268 -15.584 1.00 94.00 289 LEU A C 1
ATOM 2470 O O . LEU A 1 289 ? 15.484 3.671 -16.658 1.00 94.00 289 LEU A O 1
ATOM 2474 N N . CYS A 1 290 ? 14.973 5.478 -15.427 1.00 93.06 290 CYS A N 1
ATOM 2475 C CA . CYS A 1 290 ? 14.352 6.251 -16.494 1.00 93.06 290 CYS A CA 1
ATOM 2476 C C . CYS A 1 290 ? 15.227 7.425 -16.945 1.00 93.06 290 CYS A C 1
ATOM 2478 O O . CYS A 1 290 ? 15.259 7.712 -18.137 1.00 93.06 290 CYS A O 1
ATOM 2480 N N . PHE A 1 291 ? 15.909 8.094 -16.011 1.00 90.56 291 PHE A N 1
ATOM 2481 C CA . PHE A 1 291 ? 16.591 9.370 -16.260 1.00 90.56 291 PHE A CA 1
ATOM 2482 C C . PHE A 1 291 ? 18.059 9.392 -15.811 1.00 90.56 291 PHE A C 1
ATOM 2484 O O . PHE A 1 291 ? 18.729 10.401 -16.004 1.00 90.56 291 PHE A O 1
ATOM 2491 N N . GLY A 1 292 ? 18.567 8.310 -15.213 1.00 86.06 292 GLY A N 1
ATOM 2492 C CA . GLY A 1 292 ? 19.818 8.357 -14.458 1.00 86.06 292 GLY A CA 1
ATOM 2493 C C . GLY A 1 292 ? 19.630 8.992 -13.077 1.00 86.06 292 GLY A C 1
ATOM 2494 O O . GLY A 1 292 ? 18.510 9.334 -12.681 1.00 86.06 292 GLY A O 1
ATOM 2495 N N . LYS A 1 293 ? 20.722 9.065 -12.311 1.00 74.62 293 LYS A N 1
ATOM 2496 C CA . LYS A 1 293 ? 20.702 9.584 -10.939 1.00 74.62 293 LYS A CA 1
ATOM 2497 C C . LYS A 1 293 ? 20.512 11.100 -10.937 1.00 74.62 293 LYS A C 1
ATOM 2499 O O . LYS A 1 293 ? 21.316 11.770 -11.615 1.00 74.62 293 LYS A O 1
#

Secondary structure (DSSP, 8-state):
-------HHHHHHHHHHHHSB-HHHHHHHHH-HHHHHHHH-GGGS-HHHHHHHHHHTT-B-HHHHHHHHHHHHHHHHHHHT-HHHHHHHHHHHHHHHHHSGGGTBHHHHTT----HHHHHHHHHHHHHHHHHHHHHHHHH--GGGEEEEGGG--EEEEETTEEEEE--SEEEEETTEEEEEEEESS-----HHHHHHHHHHHHTTT-EEEEEEEE-SSS-EEEEE---HHHHHHHHHHHHHHHHHHHHHHHHGGGGGS--STTHHHHHHHHSPPPS-HHHHHT-TTTHHHH--

Sequence (293 aa):
MKITKIPQSKFEINYKNIVKWSNYKDRIFNECKRKFLYKYVGVFLPPKTKEKVDFLKKLKTIKNWQGEVIHKYIDMSINIGSIEKALQNFENEFDSIMSNPADKIAEFYYGYQITNSQIKEIFDISIFALKNFWFFFINNIKKENIIFMDSKGIQEFSLDEITILYKPDLVCKDDDKIDVFDWKTYDIELEINQFKLYYFVFCSQGFETQCRVVSLYPSIKEERLSFDKNSIDEYKDFIRKSYDNIKKFMDDCRIFVHQDHENLFEEILEKFKQTDNKNICVKCEFRELCFGK